Protein AF-K2BEP8-F1 (afdb_monomer_lite)

Radius of gyration: 20.44 Å; chains: 1; bounding box: 46×48×59 Å

Secondary structure (DSSP, 8-state):
--PPPEEE-SHHHHHHHHHHHHHTT-SEEEEE-SSHHHHHHHHHHTGGG-PEEE-TT-HHHHHHHHHHHHTT-S-EEEE-GGGGGS-GGGEEEEEEE-TTSGGGEE-SSSSPEEHHHHHHTTS-EEEE-SS--HHHHHHTT--TT--------EEEEE-GGGHHHHHHH-SSEEEE-SS--HHHHHHHHHH-TTS-EEEE-TTSPP----TT-EEEESTTHHHHS-GGG--EEEE--HHHHHTSS-TTHHHHHHHHHHHHHTT-SEEEEE-S-TT-HHHHHTTSSS-HHHHHHHHHHHHHTT--

pLDDT: mean 88.57, std 9.65, range [30.86, 97.44]

Structure (mmCIF, N/CA/C/O backbone):
data_AF-K2BEP8-F1
#
_entry.id   AF-K2BEP8-F1
#
loop_
_atom_site.group_PDB
_atom_site.id
_atom_site.type_symbol
_atom_site.label_atom_id
_atom_site.label_alt_id
_atom_site.label_comp_id
_atom_site.label_asym_id
_atom_site.label_entity_id
_atom_site.label_seq_id
_atom_site.pdbx_PDB_ins_code
_atom_site.Cartn_x
_atom_site.Cartn_y
_atom_site.Cartn_z
_atom_site.occupancy
_atom_site.B_iso_or_equiv
_atom_site.auth_seq_id
_atom_site.auth_comp_id
_atom_site.auth_asym_id
_atom_site.auth_atom_id
_atom_site.pdbx_PDB_model_num
ATOM 1 N N . MET A 1 1 ? -6.823 12.583 29.240 1.00 30.86 1 MET A N 1
ATOM 2 C CA . MET A 1 1 ? -5.714 12.903 28.318 1.00 30.86 1 MET A CA 1
ATOM 3 C C . MET A 1 1 ? -6.229 12.686 26.908 1.00 30.86 1 MET A C 1
ATOM 5 O O . MET A 1 1 ? -6.412 11.547 26.511 1.00 30.86 1 MET A O 1
ATOM 9 N N . THR A 1 2 ? -6.577 13.757 26.199 1.00 32.12 2 THR A N 1
ATOM 10 C CA . THR A 1 2 ? -6.975 13.708 24.785 1.00 32.12 2 THR A CA 1
ATOM 11 C C . THR A 1 2 ? -5.775 13.240 23.969 1.00 32.12 2 THR A C 1
ATOM 13 O O . THR A 1 2 ? -4.869 14.025 23.699 1.00 32.12 2 THR A O 1
ATOM 16 N N . SER A 1 3 ? -5.710 11.943 23.664 1.00 51.00 3 SER A N 1
ATOM 17 C CA . SER A 1 3 ? -4.685 11.408 22.768 1.00 51.00 3 SER A CA 1
ATOM 18 C C . SER A 1 3 ? -4.848 12.096 21.417 1.00 51.00 3 SER A C 1
ATOM 20 O O . SER A 1 3 ? -5.918 12.023 20.828 1.00 51.00 3 SER A O 1
ATOM 22 N N . ALA A 1 4 ? -3.826 12.792 20.928 1.00 72.50 4 ALA A N 1
ATOM 23 C CA . ALA A 1 4 ? -3.821 13.267 19.548 1.00 72.50 4 ALA A CA 1
ATOM 24 C C . ALA A 1 4 ? -3.868 12.066 18.581 1.00 72.50 4 ALA A C 1
ATOM 26 O O . ALA A 1 4 ? -3.473 10.958 18.965 1.00 72.50 4 ALA A O 1
ATOM 27 N N . THR A 1 5 ? -4.337 12.279 17.346 1.00 78.06 5 THR A N 1
ATOM 28 C CA . THR A 1 5 ? -4.192 11.295 16.263 1.00 78.06 5 THR A CA 1
ATOM 29 C C . THR A 1 5 ? -2.719 10.905 16.134 1.00 78.06 5 THR A C 1
ATOM 31 O O . THR A 1 5 ? -1.860 11.785 16.067 1.00 78.06 5 THR A O 1
ATOM 34 N N . LYS A 1 6 ? -2.417 9.603 16.120 1.00 80.69 6 LYS A N 1
ATOM 35 C CA . LYS A 1 6 ? -1.043 9.085 16.006 1.00 80.69 6 LYS A CA 1
ATOM 36 C C . LYS A 1 6 ? -0.876 8.343 14.698 1.00 80.69 6 LYS A C 1
ATOM 38 O O . LYS A 1 6 ? -1.708 7.506 14.383 1.00 80.69 6 LYS A O 1
ATOM 43 N N . LEU A 1 7 ? 0.211 8.594 13.981 1.00 78.69 7 LEU A N 1
ATOM 44 C CA . LEU A 1 7 ? 0.562 7.858 12.773 1.00 78.69 7 LEU A CA 1
ATOM 45 C C . LEU A 1 7 ? 1.674 6.846 13.073 1.00 78.69 7 LEU A C 1
ATOM 47 O O . LEU A 1 7 ? 2.740 7.213 13.557 1.00 78.69 7 LEU A O 1
ATOM 51 N N . TYR A 1 8 ? 1.419 5.586 12.751 1.00 77.88 8 TYR A N 1
ATOM 52 C CA . TYR A 1 8 ? 2.334 4.458 12.847 1.00 77.88 8 TYR A CA 1
ATOM 53 C C . TYR A 1 8 ? 2.761 4.007 11.460 1.00 77.88 8 TYR A C 1
ATOM 55 O O . TYR A 1 8 ? 1.988 4.102 10.510 1.00 77.88 8 TYR A O 1
ATOM 63 N N . GLN A 1 9 ? 3.968 3.459 11.359 1.00 72.88 9 GLN A N 1
ATOM 64 C CA . GLN A 1 9 ? 4.523 3.010 10.080 1.00 72.88 9 GLN A CA 1
ATOM 65 C C . GLN A 1 9 ? 4.876 1.521 10.067 1.00 72.88 9 GLN A C 1
ATOM 67 O O . GLN A 1 9 ? 4.972 0.917 9.000 1.00 72.88 9 GLN A O 1
ATOM 72 N N . HIS A 1 10 ? 4.970 0.888 11.242 1.00 71.69 10 HIS A N 1
ATOM 73 C CA . HIS A 1 10 ? 5.167 -0.556 11.366 1.00 71.69 10 HIS A CA 1
ATOM 74 C C . HIS A 1 10 ? 3.932 -1.224 11.945 1.00 71.69 10 HIS A C 1
ATOM 76 O O . HIS A 1 10 ? 3.318 -0.736 12.893 1.00 71.69 10 HIS A O 1
ATOM 82 N N . THR A 1 11 ? 3.559 -2.368 11.375 1.00 69.62 11 THR A N 1
ATOM 83 C CA . THR A 1 11 ? 2.341 -3.052 11.804 1.00 69.62 11 THR A CA 1
ATOM 84 C C . THR A 1 11 ? 2.415 -3.465 13.273 1.00 69.62 11 THR A C 1
ATOM 86 O O . THR A 1 11 ? 1.418 -3.399 13.984 1.00 69.62 11 THR A O 1
ATOM 89 N N . ASP A 1 12 ? 3.591 -3.840 13.765 1.00 73.00 12 ASP A N 1
ATOM 90 C CA . ASP A 1 12 ? 3.730 -4.299 15.148 1.00 73.00 12 ASP A CA 1
ATOM 91 C C . ASP A 1 12 ? 3.467 -3.168 16.156 1.00 73.00 12 ASP A C 1
ATOM 93 O O . ASP A 1 12 ? 2.968 -3.422 17.253 1.00 73.00 12 ASP A O 1
ATOM 97 N N . GLN A 1 13 ? 3.658 -1.907 15.745 1.00 75.94 13 GLN A N 1
ATOM 98 C CA . GLN A 1 13 ? 3.313 -0.740 16.559 1.00 75.94 13 GLN A CA 1
ATOM 99 C C . GLN A 1 13 ? 1.803 -0.607 16.792 1.00 75.94 13 GLN A C 1
ATOM 101 O O . GLN A 1 13 ? 1.405 -0.034 17.805 1.00 75.94 13 GLN A O 1
ATOM 106 N N . ILE A 1 14 ? 0.959 -1.142 15.898 1.00 80.38 14 ILE A N 1
ATOM 107 C CA . ILE A 1 14 ? -0.499 -1.079 16.066 1.00 80.38 14 ILE A CA 1
ATOM 108 C C . ILE A 1 14 ? -1.085 -2.298 16.786 1.00 80.38 14 ILE A C 1
ATOM 110 O O . ILE A 1 14 ? -2.169 -2.198 17.358 1.00 80.38 14 ILE A O 1
ATOM 114 N N . ILE A 1 15 ? -0.368 -3.426 16.833 1.00 84.12 15 ILE A N 1
ATOM 115 C CA . ILE A 1 15 ? -0.815 -4.626 17.561 1.00 84.12 15 ILE A CA 1
ATOM 116 C C . ILE A 1 15 ? -0.888 -4.370 19.071 1.00 84.12 15 ILE A C 1
ATOM 118 O O . ILE A 1 15 ? -1.829 -4.828 19.722 1.00 84.12 15 ILE A O 1
ATOM 122 N N . GLY A 1 16 ? 0.061 -3.612 19.628 1.00 84.94 16 GLY A N 1
ATOM 123 C CA . GLY A 1 16 ? 0.070 -3.240 21.047 1.00 84.94 16 GLY A CA 1
ATOM 124 C C . GLY A 1 16 ? -1.216 -2.518 21.482 1.00 84.94 16 GLY A C 1
ATOM 125 O O . GLY A 1 16 ? -1.921 -3.032 22.352 1.00 84.94 16 GLY A O 1
ATOM 126 N N . PRO A 1 17 ? -1.581 -1.385 20.847 1.00 83.94 17 PRO A N 1
ATOM 127 C CA . PRO A 1 17 ? -2.842 -0.687 21.103 1.00 83.94 17 PRO A CA 1
ATOM 128 C C . PRO A 1 17 ? -4.092 -1.566 20.956 1.00 83.94 17 PRO A C 1
ATOM 130 O O . PRO A 1 17 ? -4.983 -1.495 21.801 1.00 83.94 17 PRO A O 1
ATOM 133 N N . ILE A 1 18 ? -4.150 -2.428 19.929 1.00 85.75 18 ILE A N 1
ATOM 134 C CA . ILE A 1 18 ? -5.261 -3.381 19.741 1.00 85.75 18 ILE A CA 1
ATOM 135 C C . ILE A 1 18 ? -5.357 -4.332 20.941 1.00 85.75 18 ILE A C 1
ATOM 137 O O . ILE A 1 18 ? -6.427 -4.509 21.521 1.00 85.75 18 ILE A O 1
ATOM 141 N N . THR A 1 19 ? -4.231 -4.931 21.330 1.00 85.31 19 THR A N 1
ATOM 142 C CA . THR A 1 19 ? -4.173 -5.921 22.416 1.00 85.31 19 THR A CA 1
ATOM 143 C C . THR A 1 19 ? -4.533 -5.302 23.763 1.00 85.31 19 THR A C 1
ATOM 145 O O . THR A 1 19 ? -5.252 -5.926 24.547 1.00 85.31 19 THR A O 1
ATOM 148 N N . GLN A 1 20 ? -4.081 -4.072 24.020 1.00 84.12 20 GLN A N 1
ATOM 149 C CA . GLN A 1 20 ? -4.398 -3.341 25.246 1.00 84.12 20 GLN A CA 1
ATOM 150 C C . GLN A 1 20 ? -5.905 -3.085 25.357 1.00 84.12 20 GLN A C 1
ATOM 152 O O . GLN A 1 20 ? -6.518 -3.422 26.368 1.00 84.12 20 GLN A O 1
ATOM 157 N N . ALA A 1 21 ? -6.521 -2.574 24.287 1.00 82.38 21 ALA A N 1
ATOM 158 C CA . ALA A 1 21 ? -7.950 -2.265 24.262 1.00 82.38 21 ALA A CA 1
ATOM 159 C C . ALA A 1 21 ? -8.834 -3.503 24.498 1.00 82.38 21 ALA A C 1
ATOM 161 O O . ALA A 1 21 ? -9.849 -3.428 25.196 1.00 82.38 21 ALA A O 1
ATOM 162 N N . LEU A 1 22 ? -8.434 -4.655 23.948 1.00 82.12 22 LEU A N 1
ATOM 163 C CA . LEU A 1 22 ? -9.137 -5.923 24.156 1.00 82.12 22 LEU A CA 1
ATOM 164 C C . LEU A 1 22 ? -8.944 -6.474 25.574 1.00 82.12 22 LEU A C 1
ATOM 166 O O . LEU A 1 22 ? -9.911 -6.923 26.189 1.00 82.12 22 LEU A O 1
ATOM 170 N N . SER A 1 23 ? -7.720 -6.422 26.109 1.00 80.31 23 SER A N 1
ATOM 171 C CA . SER A 1 23 ? -7.401 -6.944 27.448 1.00 80.31 23 SER A CA 1
ATOM 172 C C . SER A 1 23 ? -8.143 -6.186 28.547 1.00 80.31 23 SER A C 1
ATOM 174 O O . SER A 1 23 ? -8.680 -6.801 29.469 1.00 80.31 23 SER A O 1
ATOM 176 N N . ASP A 1 24 ? -8.265 -4.867 28.400 1.00 77.31 24 ASP A N 1
ATOM 177 C CA . ASP A 1 24 ? -8.945 -4.018 29.377 1.00 77.31 24 ASP A CA 1
ATOM 178 C C . ASP A 1 24 ? -10.484 -4.102 29.285 1.00 77.31 24 ASP A C 1
ATOM 180 O O . ASP A 1 24 ? -11.186 -3.445 30.054 1.00 77.31 24 ASP A O 1
ATOM 184 N N . ARG A 1 25 ? -11.029 -4.895 28.343 1.00 66.62 25 ARG A N 1
ATOM 185 C CA . ARG A 1 25 ? -12.464 -4.969 27.999 1.00 66.62 25 ARG A CA 1
ATOM 186 C C . ARG A 1 25 ? -13.102 -3.589 27.775 1.00 66.62 25 ARG A C 1
ATOM 188 O O . ARG A 1 25 ? -14.275 -3.392 28.081 1.00 66.62 25 ARG A O 1
ATOM 195 N N . GLN A 1 26 ? -12.350 -2.644 27.212 1.00 69.94 26 GLN A N 1
ATOM 196 C CA . GLN A 1 26 ? -12.753 -1.235 27.088 1.00 69.94 26 GLN A CA 1
ATOM 197 C C . GLN A 1 26 ? -13.712 -0.939 25.920 1.00 69.94 26 GLN A C 1
ATOM 199 O O . GLN A 1 26 ? -13.977 0.222 25.625 1.00 69.94 26 GLN A O 1
ATOM 204 N N . GLY A 1 27 ? -14.259 -1.967 25.267 1.00 83.25 27 GLY A N 1
ATOM 205 C CA . GLY A 1 27 ? -15.193 -1.829 24.149 1.00 83.25 27 GLY A CA 1
ATOM 206 C C . GLY A 1 27 ? -14.634 -2.343 22.825 1.00 83.25 27 GLY A C 1
ATOM 207 O O . GLY A 1 27 ? -13.698 -3.146 22.792 1.00 83.25 27 GLY A O 1
ATOM 208 N N . CYS A 1 28 ? -15.247 -1.912 21.723 1.00 91.12 28 CYS A N 1
ATOM 209 C CA . CYS A 1 28 ? -14.873 -2.358 20.383 1.00 91.12 28 CYS A CA 1
ATOM 210 C C . CYS A 1 28 ? -13.572 -1.701 19.909 1.00 91.12 28 CYS A C 1
ATOM 212 O O . CYS A 1 28 ? -13.383 -0.496 20.070 1.00 91.12 28 CYS A O 1
ATOM 214 N N . VAL A 1 29 ? -12.736 -2.466 19.213 1.00 94.69 29 VAL A N 1
ATOM 215 C CA . VAL A 1 29 ? -11.668 -1.931 18.358 1.00 94.69 29 VAL A CA 1
ATOM 216 C C . VAL A 1 29 ? -12.205 -1.835 16.935 1.00 94.69 29 VAL A C 1
ATOM 218 O O . VAL A 1 29 ? -12.710 -2.822 16.403 1.00 94.69 29 VAL A O 1
ATOM 221 N N . VAL A 1 30 ? -12.102 -0.670 16.300 1.00 96.50 30 VAL A N 1
ATOM 222 C CA . VAL A 1 30 ? -12.575 -0.450 14.926 1.00 96.50 30 VAL A CA 1
ATOM 223 C C . VAL A 1 30 ? -11.385 -0.286 13.991 1.00 96.50 30 VAL A C 1
ATOM 225 O O . VAL A 1 30 ? -10.583 0.622 14.173 1.00 96.50 30 VAL A O 1
ATOM 228 N N . LEU A 1 31 ? -11.289 -1.135 12.969 1.00 96.50 31 LEU A N 1
ATOM 229 C CA . LEU A 1 31 ? -10.225 -1.132 11.966 1.00 96.50 31 LEU A CA 1
ATOM 230 C C . LEU A 1 31 ? -10.806 -0.840 10.574 1.00 96.50 31 LEU A C 1
ATOM 232 O O . LEU A 1 31 ? -11.573 -1.636 10.023 1.00 96.50 31 LEU A O 1
ATOM 236 N N . ILE A 1 32 ? -10.442 0.306 10.000 1.00 97.12 32 ILE A N 1
ATOM 237 C CA . ILE A 1 32 ? -10.953 0.791 8.714 1.00 97.12 32 ILE A CA 1
ATOM 238 C C . ILE A 1 32 ? -9.863 0.649 7.652 1.00 97.12 32 ILE A C 1
ATOM 240 O O . ILE A 1 32 ? -8.851 1.344 7.693 1.00 97.12 32 ILE A O 1
ATOM 244 N N . CYS A 1 33 ? -10.075 -0.243 6.688 1.00 95.19 33 CYS A N 1
ATOM 245 C CA . CYS A 1 33 ? -9.130 -0.537 5.615 1.00 95.19 33 CYS A CA 1
ATOM 246 C C . CYS A 1 33 ? -9.551 0.083 4.268 1.00 95.19 33 CYS A C 1
ATOM 248 O O . CYS A 1 33 ? -10.752 0.254 4.032 1.00 95.19 33 CYS A O 1
ATOM 250 N N . PRO A 1 34 ? -8.609 0.323 3.333 1.00 91.44 34 PRO A N 1
ATOM 251 C CA . PRO A 1 34 ? -8.943 0.913 2.034 1.00 91.44 34 PRO A CA 1
ATOM 252 C C . PRO A 1 34 ? -9.867 0.018 1.196 1.00 91.44 34 PRO A C 1
ATOM 254 O O . PRO A 1 34 ? -10.867 0.464 0.633 1.00 91.44 34 PRO A O 1
ATOM 257 N N . GLU A 1 35 ? -9.582 -1.290 1.170 1.00 88.38 35 GLU A N 1
ATOM 258 C CA . GLU A 1 35 ? -10.281 -2.260 0.323 1.00 88.38 35 GLU A CA 1
ATOM 259 C C . GLU A 1 35 ? -10.523 -3.605 1.023 1.00 88.38 35 GLU A C 1
ATOM 261 O O . GLU A 1 35 ? -9.914 -3.930 2.042 1.00 88.38 35 GLU A O 1
ATOM 266 N N . LEU A 1 36 ? -11.385 -4.444 0.432 1.00 87.50 36 LEU A N 1
ATOM 267 C CA . LEU A 1 36 ? -11.682 -5.790 0.943 1.00 87.50 36 LEU A CA 1
ATOM 268 C C . LEU A 1 36 ? -10.455 -6.716 0.978 1.00 87.50 36 LEU A C 1
ATOM 270 O O . LEU A 1 36 ? -10.421 -7.633 1.796 1.00 87.50 36 LEU A O 1
ATOM 274 N N . ALA A 1 37 ? -9.467 -6.505 0.103 1.00 84.38 37 ALA A N 1
ATOM 275 C CA . ALA A 1 37 ? -8.213 -7.257 0.139 1.00 84.38 37 ALA A CA 1
ATOM 276 C C . ALA A 1 37 ? -7.459 -7.003 1.457 1.00 84.38 37 ALA A C 1
ATOM 278 O O . ALA A 1 37 ? -7.114 -7.955 2.157 1.00 84.38 37 ALA A O 1
ATOM 279 N N . HIS A 1 38 ? -7.328 -5.733 1.849 1.00 88.50 38 HIS A N 1
ATOM 280 C CA . HIS A 1 38 ? -6.737 -5.328 3.124 1.00 88.50 38 HIS A CA 1
ATOM 281 C C . HIS A 1 38 ? -7.537 -5.867 4.318 1.00 88.50 38 HIS A C 1
ATOM 283 O O . HIS A 1 38 ? -6.948 -6.414 5.246 1.00 88.50 38 HIS A O 1
ATOM 289 N N . VAL A 1 39 ? -8.877 -5.815 4.269 1.00 92.69 39 VAL A N 1
ATOM 290 C CA . VAL A 1 39 ? -9.735 -6.408 5.317 1.00 92.69 39 VAL A CA 1
ATOM 291 C C . VAL A 1 39 ? -9.383 -7.880 5.550 1.00 92.69 39 VAL A C 1
ATOM 293 O O . VAL A 1 39 ? -9.212 -8.293 6.695 1.00 92.69 39 VAL A O 1
ATOM 296 N N . LYS A 1 40 ? -9.229 -8.674 4.481 1.00 89.88 40 LYS A N 1
ATOM 297 C CA . LYS A 1 40 ? -8.861 -10.095 4.591 1.00 89.88 40 LYS A CA 1
ATOM 298 C C . LYS A 1 40 ? -7.475 -10.291 5.206 1.00 89.88 40 LYS A C 1
ATOM 300 O O . LYS A 1 40 ? -7.340 -11.123 6.098 1.00 89.88 40 LYS A O 1
ATOM 305 N N . GLN A 1 41 ? -6.481 -9.519 4.764 1.00 87.44 41 GLN A N 1
ATOM 306 C CA . GLN A 1 41 ? -5.113 -9.584 5.292 1.00 87.44 41 GLN A CA 1
ATOM 307 C C . GLN A 1 41 ? -5.076 -9.277 6.794 1.00 87.44 41 GLN A C 1
ATOM 309 O O . GLN A 1 41 ? -4.500 -10.035 7.573 1.00 87.44 41 GLN A O 1
ATOM 314 N N . TRP A 1 42 ? -5.758 -8.213 7.222 1.00 90.88 42 TRP A N 1
ATOM 315 C CA . TRP A 1 42 ? -5.847 -7.851 8.634 1.00 90.88 42 TRP A CA 1
ATOM 316 C C . TRP A 1 42 ? -6.621 -8.873 9.459 1.00 90.88 42 TRP A C 1
ATOM 318 O O . TRP A 1 42 ? -6.204 -9.194 10.569 1.00 90.88 42 TRP A O 1
ATOM 328 N N . CYS A 1 43 ? -7.697 -9.447 8.917 1.00 93.12 43 CYS A N 1
ATOM 329 C CA . CYS A 1 43 ? -8.425 -10.513 9.601 1.00 93.12 43 CYS A CA 1
ATOM 330 C C . CYS A 1 43 ? -7.568 -11.766 9.795 1.00 93.12 43 CYS A C 1
ATOM 332 O O . CYS A 1 43 ? -7.622 -12.377 10.858 1.00 93.12 43 CYS A O 1
ATOM 334 N N . GLN A 1 44 ? -6.754 -12.129 8.801 1.00 91.06 44 GLN A N 1
ATOM 335 C CA . GLN A 1 44 ? -5.807 -13.235 8.917 1.00 91.06 44 GLN A CA 1
ATOM 336 C C . GLN A 1 44 ? -4.732 -12.939 9.969 1.00 91.06 44 GLN A C 1
ATOM 338 O O . GLN A 1 44 ? -4.447 -13.790 10.809 1.00 91.06 44 GLN A O 1
ATOM 343 N N . ARG A 1 45 ? -4.174 -11.721 9.975 1.00 89.25 45 ARG A N 1
ATOM 344 C CA . ARG A 1 45 ? -3.157 -11.307 10.955 1.00 89.25 45 ARG A CA 1
ATOM 345 C C . ARG A 1 45 ? -3.698 -11.266 12.386 1.00 89.25 45 ARG A C 1
ATOM 347 O O . ARG A 1 45 ? -2.975 -11.570 13.327 1.00 89.25 45 ARG A O 1
ATOM 354 N N . LEU A 1 46 ? -4.971 -10.919 12.545 1.00 91.62 46 LEU A N 1
ATOM 355 C CA . LEU A 1 46 ? -5.659 -10.824 13.832 1.00 91.62 46 LEU A CA 1
ATOM 356 C C . LEU A 1 46 ? -6.508 -12.066 14.145 1.00 91.62 46 LEU A C 1
ATOM 358 O O . LEU A 1 46 ? -7.340 -12.007 15.046 1.00 91.62 46 LEU A O 1
ATOM 362 N N . ALA A 1 47 ? -6.309 -13.190 13.446 1.00 92.12 47 ALA A N 1
ATOM 363 C CA . ALA A 1 47 ? -7.186 -14.362 13.531 1.00 92.12 47 ALA A CA 1
ATOM 364 C C . ALA A 1 47 ? -7.375 -14.890 14.965 1.00 92.12 47 ALA A C 1
ATOM 366 O O . ALA A 1 47 ? -8.470 -15.324 15.320 1.00 92.12 47 ALA A O 1
ATOM 367 N N . GLN A 1 48 ? -6.342 -14.782 15.809 1.00 90.62 48 GLN A N 1
ATOM 368 C CA . GLN A 1 48 ? -6.394 -15.167 17.226 1.00 90.62 48 GLN A CA 1
ATOM 369 C C . GLN A 1 48 ? -7.444 -14.394 18.045 1.00 90.62 48 GLN A C 1
ATOM 371 O O . GLN A 1 48 ? -7.932 -14.905 19.047 1.00 90.62 48 GLN A O 1
ATOM 376 N N . TYR A 1 49 ? -7.822 -13.190 17.605 1.00 90.19 49 TYR A N 1
ATOM 377 C CA . TYR A 1 49 ? -8.819 -12.333 18.253 1.00 90.19 49 TYR A CA 1
ATOM 378 C C . TYR A 1 49 ? -10.207 -12.423 17.606 1.00 90.19 49 TYR A C 1
ATOM 380 O O . TYR A 1 49 ? -11.103 -11.678 17.992 1.00 90.19 49 TYR A O 1
ATOM 388 N N . GLN A 1 50 ? -10.383 -13.306 16.615 1.00 92.00 50 GLN A N 1
ATOM 389 C CA . GLN A 1 50 ? -11.657 -13.550 15.929 1.00 92.00 50 GLN A CA 1
ATOM 390 C C . GLN A 1 50 ? -12.359 -12.257 15.449 1.00 92.00 50 GLN A C 1
ATOM 392 O O . GLN A 1 50 ? -13.489 -11.975 15.856 1.00 92.00 50 GLN A O 1
ATOM 397 N N . PRO A 1 51 ? -11.708 -11.447 14.590 1.00 93.81 51 PRO A N 1
ATOM 398 C CA . PRO A 1 51 ? -12.269 -10.187 14.118 1.00 93.81 51 PRO A CA 1
ATOM 399 C C . PRO A 1 51 ? -13.568 -10.399 13.334 1.00 93.81 51 PRO A C 1
ATOM 401 O O . PRO A 1 51 ? -13.692 -11.309 12.512 1.00 93.81 51 PRO A O 1
ATOM 404 N N . VAL A 1 52 ? -14.528 -9.505 13.549 1.00 94.25 52 VAL A N 1
ATOM 405 C CA . VAL A 1 52 ? -15.814 -9.478 12.857 1.00 94.25 52 VAL A CA 1
ATOM 406 C C . VAL A 1 52 ? -15.700 -8.593 11.621 1.00 94.25 52 VAL A C 1
ATOM 408 O O . VAL A 1 52 ? -15.494 -7.381 11.708 1.00 94.25 52 VAL A O 1
ATOM 411 N N . VAL A 1 53 ? -15.880 -9.199 10.448 1.00 95.44 53 VAL A N 1
ATOM 412 C CA . VAL A 1 53 ? -15.891 -8.470 9.176 1.00 95.44 53 VAL A CA 1
ATOM 413 C C . VAL A 1 53 ? -17.219 -7.738 8.996 1.00 95.44 53 VAL A C 1
ATOM 415 O O . VAL A 1 53 ? -18.292 -8.347 8.978 1.00 95.44 53 VAL A O 1
ATOM 418 N N . VAL A 1 54 ? -17.143 -6.423 8.797 1.00 93.44 54 VAL A N 1
ATOM 419 C CA . VAL A 1 54 ? -18.294 -5.561 8.532 1.00 93.44 54 VAL A CA 1
ATOM 420 C C . VAL A 1 54 ? -18.450 -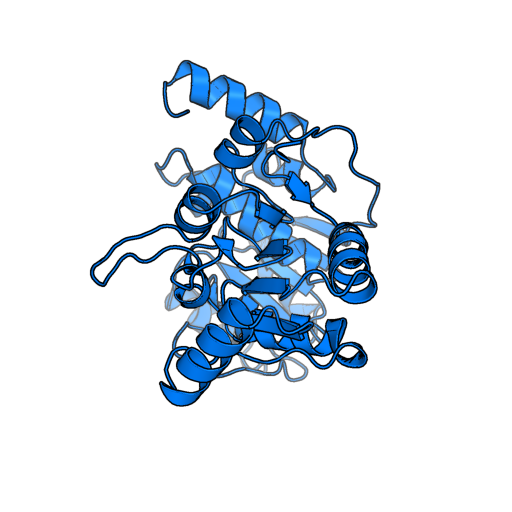5.353 7.029 1.00 93.44 54 VAL A C 1
ATOM 422 O O . VAL A 1 54 ? -17.809 -4.506 6.399 1.00 93.44 54 VAL A O 1
ATOM 425 N N . GLU A 1 55 ? -19.350 -6.126 6.430 1.00 89.12 55 GLU A N 1
ATOM 426 C CA . GLU A 1 55 ? -19.705 -5.995 5.023 1.00 89.12 55 GLU A CA 1
ATOM 427 C C . GLU A 1 55 ? -20.743 -4.889 4.836 1.00 89.12 55 GLU A C 1
ATOM 429 O O . GLU A 1 55 ? -21.948 -5.103 4.968 1.00 89.12 55 GLU A O 1
ATOM 434 N N . ALA A 1 56 ? -20.296 -3.702 4.430 1.00 78.94 56 ALA A N 1
ATOM 435 C CA . ALA A 1 56 ? -21.175 -2.539 4.323 1.00 78.94 56 ALA A CA 1
ATOM 436 C C . ALA A 1 56 ? -22.343 -2.683 3.319 1.00 78.94 56 ALA A C 1
ATOM 438 O O . ALA A 1 56 ? -23.293 -1.903 3.358 1.00 78.94 56 ALA A O 1
ATOM 439 N N . ARG A 1 57 ? -22.292 -3.659 2.399 1.00 81.56 57 ARG A N 1
ATOM 440 C CA . ARG A 1 57 ? -23.400 -3.970 1.473 1.00 81.56 57 ARG A CA 1
ATOM 441 C C . ARG A 1 57 ? -24.482 -4.855 2.102 1.00 81.56 57 ARG A C 1
ATOM 443 O O . ARG A 1 57 ? -25.572 -4.943 1.548 1.00 81.56 57 ARG A O 1
ATOM 450 N N . ARG A 1 58 ? -24.213 -5.490 3.246 1.00 87.12 58 ARG A N 1
ATOM 451 C CA . ARG A 1 58 ? -25.171 -6.327 3.975 1.00 87.12 58 ARG A CA 1
ATOM 452 C C . ARG A 1 58 ? -25.695 -5.564 5.185 1.00 87.12 58 ARG A C 1
ATOM 454 O O . ARG A 1 58 ? -24.997 -5.421 6.183 1.00 87.12 58 ARG A O 1
ATOM 461 N N . ALA A 1 59 ? -26.952 -5.124 5.120 1.00 85.69 59 ALA A N 1
ATOM 462 C CA . ALA A 1 59 ? -27.584 -4.343 6.189 1.00 85.69 59 ALA A CA 1
ATOM 463 C C . ALA A 1 59 ? -27.492 -5.018 7.571 1.00 85.69 59 ALA A C 1
ATOM 465 O O . ALA A 1 59 ? -27.255 -4.344 8.569 1.00 85.69 59 ALA A O 1
ATOM 466 N N . VAL A 1 60 ? -27.616 -6.350 7.621 1.00 89.12 60 VAL A N 1
ATOM 467 C CA . VAL A 1 60 ? -27.487 -7.128 8.863 1.00 89.12 60 VAL A CA 1
ATOM 468 C C . VAL A 1 60 ? -26.097 -6.969 9.480 1.00 89.12 60 VAL A C 1
ATOM 470 O O . VAL A 1 60 ? -26.002 -6.670 10.661 1.00 89.12 60 VAL A O 1
ATOM 473 N N . SER A 1 61 ? -25.029 -7.082 8.683 1.00 91.75 61 SER A N 1
ATOM 474 C CA . SER A 1 61 ? -23.643 -6.956 9.162 1.00 91.75 61 SER A CA 1
ATOM 475 C C . SER A 1 61 ? -23.372 -5.571 9.758 1.00 91.75 61 SER A C 1
ATOM 477 O O . SER A 1 61 ? -22.815 -5.460 10.847 1.00 91.75 61 SER A O 1
ATOM 479 N N . VAL A 1 62 ? -23.855 -4.517 9.094 1.00 90.56 62 VAL A N 1
ATOM 480 C CA . VAL A 1 62 ? -23.751 -3.136 9.592 1.00 90.56 62 VAL A CA 1
ATOM 481 C C . VAL A 1 62 ? -24.526 -2.958 10.896 1.00 90.56 62 VAL A C 1
ATOM 483 O O . VAL A 1 62 ? -24.015 -2.359 11.836 1.00 90.56 62 VAL A O 1
ATOM 486 N N . ARG A 1 63 ? -25.746 -3.501 10.980 1.00 91.06 63 ARG A N 1
ATOM 487 C CA . ARG A 1 63 ? -26.571 -3.421 12.190 1.00 91.06 63 ARG A CA 1
ATOM 488 C C . ARG A 1 63 ? -25.921 -4.143 13.369 1.00 91.06 63 ARG A C 1
ATOM 490 O O . ARG A 1 63 ? -25.933 -3.605 14.469 1.00 91.06 63 ARG A O 1
ATOM 497 N N . THR A 1 64 ? -25.348 -5.323 13.145 1.00 91.31 64 THR A N 1
ATOM 498 C CA . THR A 1 64 ? -24.624 -6.073 14.178 1.00 91.31 64 THR A CA 1
ATOM 499 C C . THR A 1 64 ? -23.411 -5.291 14.675 1.00 91.31 64 THR A C 1
ATOM 501 O O . THR A 1 64 ? -23.240 -5.157 15.881 1.00 91.31 64 THR A O 1
ATOM 504 N N . ALA A 1 65 ? -22.620 -4.707 13.770 1.00 92.50 65 ALA A N 1
ATOM 505 C CA . ALA A 1 65 ? -21.477 -3.867 14.134 1.00 92.50 65 ALA A CA 1
ATOM 506 C C . ALA A 1 65 ? -21.898 -2.625 14.939 1.00 92.50 65 ALA A C 1
ATOM 508 O O . ALA A 1 65 ? -21.298 -2.305 15.960 1.00 92.50 65 ALA A O 1
ATOM 509 N N . PHE A 1 66 ? -22.974 -1.960 14.515 1.00 94.31 66 PHE A N 1
ATOM 510 C CA . PHE A 1 66 ? -23.543 -0.814 15.221 1.00 94.31 66 PHE A CA 1
ATOM 511 C C . PHE A 1 66 ? -24.008 -1.189 16.637 1.00 94.31 66 PHE A C 1
ATOM 513 O O . PHE A 1 66 ? -23.720 -0.478 17.593 1.00 94.31 66 PHE A O 1
ATOM 520 N N . GLN A 1 67 ? -24.691 -2.327 16.791 1.00 92.75 67 GLN A N 1
ATOM 521 C CA . GLN A 1 67 ? -25.113 -2.823 18.104 1.00 92.75 67 GLN A CA 1
ATOM 522 C C . GLN A 1 67 ? -23.924 -3.202 18.990 1.00 92.75 67 GLN A C 1
ATOM 524 O O . GLN A 1 67 ? -23.949 -2.888 20.175 1.00 92.75 67 GLN A O 1
ATOM 529 N N . ALA A 1 68 ? -22.891 -3.834 18.427 1.00 92.56 68 ALA A N 1
ATOM 530 C CA . ALA A 1 68 ? -21.679 -4.186 19.161 1.00 92.56 68 ALA A CA 1
ATOM 531 C C . ALA A 1 68 ? -20.986 -2.943 19.742 1.00 92.56 68 ALA A C 1
ATOM 533 O O . ALA A 1 68 ? -20.608 -2.963 20.913 1.00 92.56 68 ALA A O 1
ATOM 534 N N . LEU A 1 69 ? -20.908 -1.855 18.960 1.00 93.44 69 LEU A N 1
ATOM 535 C CA . LEU A 1 69 ? -20.375 -0.562 19.403 1.00 93.44 69 LEU A CA 1
ATOM 536 C C . LEU A 1 69 ? -21.181 0.024 20.562 1.00 93.44 69 LEU A C 1
ATOM 538 O O . LEU A 1 69 ? -20.617 0.274 21.620 1.00 93.44 69 LEU A O 1
ATOM 542 N N . LEU A 1 70 ? -22.502 0.168 20.398 1.00 93.00 70 LEU A N 1
ATOM 543 C CA . LEU A 1 70 ? -23.367 0.742 21.439 1.00 93.00 70 LEU A CA 1
ATOM 544 C C . LEU A 1 70 ? -23.402 -0.084 22.735 1.00 93.00 70 LEU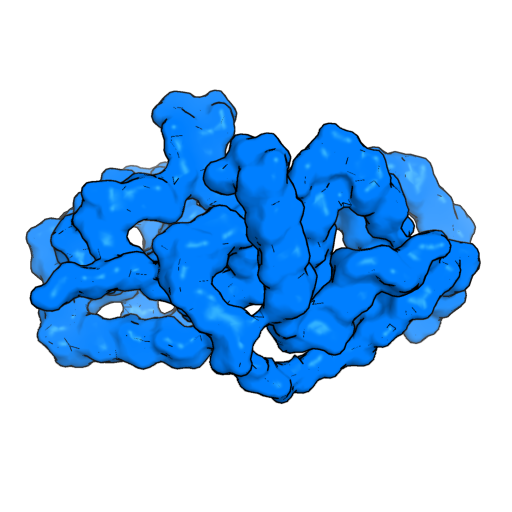 A C 1
ATOM 546 O O . LEU A 1 70 ? -23.735 0.433 23.794 1.00 93.00 70 LEU A O 1
ATOM 550 N N . GLN A 1 71 ? -23.131 -1.385 22.646 1.00 91.62 71 GLN A N 1
ATOM 551 C CA . GLN A 1 71 ? -23.089 -2.289 23.796 1.00 91.62 71 GLN A CA 1
ATOM 552 C C . GLN A 1 71 ? -21.675 -2.454 24.367 1.00 91.62 71 GLN A C 1
ATOM 554 O O . GLN A 1 71 ? -21.492 -3.261 25.277 1.00 91.62 71 GLN A O 1
ATOM 559 N N . HIS A 1 72 ? -20.684 -1.740 23.821 1.00 86.75 72 HIS A N 1
ATOM 560 C CA . HIS A 1 72 ? -19.268 -1.845 24.171 1.00 86.75 72 HIS A CA 1
ATOM 561 C C . HIS A 1 72 ? -18.774 -3.298 24.228 1.00 86.75 72 HIS A C 1
ATOM 563 O O . HIS A 1 72 ? -18.047 -3.704 25.136 1.00 86.75 72 HIS A O 1
ATOM 569 N N . GLN A 1 73 ? -19.180 -4.112 23.251 1.00 86.56 73 GLN A N 1
ATOM 570 C CA . GLN A 1 73 ? -18.707 -5.489 23.163 1.00 86.56 73 GLN A CA 1
ATOM 571 C C . GLN A 1 73 ? -17.195 -5.487 22.914 1.00 86.56 73 GLN A C 1
ATOM 573 O O . GLN A 1 73 ? -16.703 -4.769 22.045 1.00 86.56 73 GLN A O 1
ATOM 578 N N . SER A 1 74 ? -16.445 -6.302 23.654 1.00 85.88 74 SER A N 1
ATOM 579 C CA . SER A 1 74 ? -15.006 -6.448 23.426 1.00 85.88 74 SER A CA 1
ATOM 580 C C . SER A 1 74 ? -14.775 -7.321 22.191 1.00 85.88 74 SER A C 1
ATOM 582 O O . SER A 1 74 ? -14.737 -8.547 22.265 1.00 85.88 74 SER A O 1
ATOM 584 N N . THR A 1 75 ? -14.726 -6.678 21.027 1.00 91.44 75 THR A N 1
ATOM 585 C CA . THR A 1 75 ? -14.540 -7.316 19.720 1.00 91.44 75 THR A CA 1
ATOM 586 C C . THR A 1 75 ? -13.762 -6.396 18.783 1.00 91.44 75 THR A C 1
ATOM 588 O O . THR A 1 75 ? -13.683 -5.187 19.009 1.00 91.44 75 THR A O 1
ATOM 591 N N . ILE A 1 76 ? -13.192 -6.962 17.720 1.00 94.75 76 ILE A N 1
ATOM 592 C CA . ILE A 1 76 ? -12.556 -6.196 16.648 1.00 94.75 76 ILE A CA 1
ATOM 593 C C . ILE A 1 76 ? -13.518 -6.142 15.463 1.00 94.75 76 ILE A C 1
ATOM 595 O O . ILE A 1 76 ? -13.837 -7.173 14.877 1.00 94.75 76 ILE A O 1
ATOM 599 N N . LEU A 1 77 ? -13.945 -4.945 15.076 1.00 96.06 77 LEU A N 1
ATOM 600 C CA . LEU A 1 77 ? -14.734 -4.697 13.874 1.00 96.06 77 LEU A CA 1
ATOM 601 C C . LEU A 1 77 ? -13.796 -4.276 12.744 1.00 96.06 77 LEU A C 1
ATOM 603 O O . LEU A 1 77 ? -13.151 -3.236 12.839 1.00 96.06 77 LEU A O 1
ATOM 607 N N . VAL A 1 78 ? -13.731 -5.054 11.664 1.00 97.00 78 VAL A N 1
ATOM 608 C CA . VAL A 1 78 ? -12.867 -4.759 10.509 1.00 97.00 78 VAL A CA 1
ATOM 609 C C . VAL A 1 78 ? -13.719 -4.516 9.275 1.00 97.00 78 VAL A C 1
ATOM 611 O O . VAL A 1 78 ? -14.568 -5.332 8.921 1.00 97.00 78 VAL A O 1
ATOM 614 N N . GLY A 1 79 ? -13.500 -3.406 8.580 1.00 96.25 79 GLY A N 1
ATOM 615 C CA . GLY A 1 79 ? -14.307 -3.048 7.418 1.00 96.25 79 GLY A CA 1
ATOM 616 C C . GLY A 1 79 ? -13.617 -2.063 6.492 1.00 96.25 79 GLY A C 1
ATOM 617 O O . GLY A 1 79 ? -12.429 -1.793 6.611 1.00 96.25 79 GLY A O 1
ATOM 618 N N . THR A 1 80 ? -14.381 -1.543 5.536 1.00 94.75 80 THR A N 1
ATOM 619 C CA . THR A 1 80 ? -13.915 -0.514 4.591 1.00 94.75 80 THR A CA 1
ATOM 620 C C . THR A 1 80 ? -14.471 0.859 4.965 1.00 94.75 80 THR A C 1
ATOM 622 O O . THR A 1 80 ? -15.132 1.000 5.993 1.00 94.75 80 THR A O 1
ATOM 625 N N . LYS A 1 81 ? -14.281 1.874 4.115 1.00 93.25 81 LYS A N 1
ATOM 626 C CA . LYS A 1 81 ? -14.653 3.280 4.360 1.00 93.25 81 LYS A CA 1
ATOM 627 C C . LYS A 1 81 ? -16.035 3.583 4.950 1.00 93.25 81 LYS A C 1
ATOM 629 O O . LYS A 1 81 ? -16.218 4.632 5.558 1.00 93.25 81 LYS A O 1
ATOM 634 N N . ARG A 1 82 ? -17.048 2.726 4.765 1.00 91.00 82 ARG A N 1
ATOM 635 C CA . ARG A 1 82 ? -18.389 2.950 5.353 1.00 91.00 82 ARG A CA 1
ATOM 636 C C . ARG A 1 82 ? -18.420 2.712 6.862 1.00 91.00 82 ARG A C 1
ATOM 638 O O . ARG A 1 82 ? -19.348 3.176 7.513 1.00 91.00 82 ARG A O 1
ATOM 645 N N . LEU A 1 83 ? -17.417 2.026 7.407 1.00 94.00 83 LEU A N 1
ATOM 646 C CA . LEU A 1 83 ? -17.265 1.818 8.842 1.00 94.00 83 LEU A CA 1
ATOM 647 C C . LEU A 1 83 ? -16.994 3.136 9.585 1.00 94.00 83 LEU A C 1
ATOM 649 O O . LEU A 1 83 ? -17.421 3.276 10.723 1.00 94.00 83 LEU A O 1
ATOM 653 N N . ALA A 1 84 ? -16.405 4.129 8.907 1.00 93.94 84 ALA A N 1
ATOM 654 C CA . ALA A 1 84 ? -16.193 5.477 9.441 1.00 93.94 84 ALA A CA 1
ATOM 655 C C . ALA A 1 84 ? -17.497 6.211 9.812 1.00 93.94 84 ALA A C 1
ATOM 657 O O . ALA A 1 84 ? -17.472 7.187 10.553 1.00 93.94 84 ALA A O 1
ATOM 658 N N . LEU A 1 85 ? -18.638 5.750 9.284 1.00 92.62 85 LEU A N 1
ATOM 659 C CA . LEU A 1 85 ? -19.959 6.341 9.511 1.00 92.62 85 LEU A CA 1
ATOM 660 C C . LEU A 1 85 ? -20.706 5.716 10.704 1.00 92.62 85 LEU A C 1
ATOM 662 O O . LEU A 1 85 ? -21.844 6.097 10.974 1.00 92.62 85 LEU A O 1
ATOM 666 N N . LEU A 1 86 ? -20.119 4.716 11.368 1.00 94.12 86 LEU A N 1
ATOM 667 C CA . LEU A 1 86 ? -20.635 4.190 12.634 1.00 94.12 86 LEU A CA 1
ATOM 668 C C . LEU A 1 86 ? -20.305 5.160 13.784 1.00 94.12 86 LEU A C 1
ATOM 670 O O . LEU A 1 86 ? -19.434 6.003 13.599 1.00 94.12 86 LEU A O 1
ATOM 674 N N . PRO A 1 87 ? -20.971 5.065 14.952 1.00 94.69 87 PRO A N 1
ATOM 675 C CA . PRO A 1 87 ? -20.684 5.922 16.102 1.00 94.69 87 PRO A CA 1
ATOM 676 C C . PRO A 1 87 ? -19.335 5.534 16.717 1.00 94.69 87 PRO A C 1
ATOM 678 O O . PRO A 1 87 ? -19.254 4.727 17.642 1.00 94.69 87 PRO A O 1
ATOM 681 N N . LEU A 1 88 ? -18.258 6.083 16.159 1.00 94.69 88 LEU A N 1
ATOM 682 C CA . LEU A 1 88 ? -16.888 5.770 16.560 1.00 94.69 88 LEU A CA 1
ATOM 683 C C . LEU A 1 88 ? -16.552 6.305 17.956 1.00 94.69 88 LEU A C 1
ATOM 685 O O . LEU A 1 88 ? -15.596 5.835 18.562 1.00 94.69 88 LEU A O 1
ATOM 689 N N . THR A 1 89 ? -17.361 7.226 18.485 1.00 93.12 89 THR A N 1
ATOM 690 C CA . THR A 1 89 ? -17.292 7.707 19.874 1.00 93.12 89 THR A CA 1
ATOM 691 C C . THR A 1 89 ? -17.416 6.581 20.900 1.00 93.12 89 THR A C 1
ATOM 693 O O . THR A 1 89 ? -16.884 6.705 21.996 1.00 93.12 89 THR A O 1
ATOM 696 N N . GLU A 1 90 ? -18.085 5.480 20.540 1.00 93.44 90 GLU A N 1
ATOM 697 C CA . GLU A 1 90 ? -18.280 4.318 21.416 1.00 93.44 90 GLU A CA 1
ATOM 698 C C . GLU A 1 90 ? -17.158 3.274 21.300 1.00 93.44 90 GLU A C 1
ATOM 700 O O . GLU A 1 90 ? -17.147 2.276 22.030 1.00 93.44 90 GLU A O 1
ATOM 705 N N . ALA A 1 91 ? -16.234 3.460 20.351 1.00 92.56 91 ALA A N 1
ATOM 706 C CA . ALA A 1 91 ? -15.099 2.572 20.161 1.00 92.56 91 ALA A CA 1
ATOM 707 C C . ALA A 1 91 ? -14.013 2.857 21.205 1.00 92.56 91 ALA A C 1
ATOM 709 O O . ALA A 1 91 ? -13.684 4.006 21.489 1.00 92.56 91 ALA A O 1
ATOM 710 N N . ALA A 1 92 ? -13.394 1.794 21.714 1.00 92.31 92 ALA A N 1
ATOM 711 C CA . ALA A 1 92 ? -12.230 1.899 22.588 1.00 92.31 92 ALA A CA 1
ATOM 712 C C . ALA A 1 92 ? -11.030 2.486 21.831 1.00 92.31 92 ALA A C 1
ATOM 714 O O . ALA A 1 92 ? -10.290 3.322 22.344 1.00 92.31 92 ALA A O 1
ATOM 715 N N . VAL A 1 93 ? -10.838 2.020 20.592 1.00 92.81 93 VAL A N 1
ATOM 716 C CA . VAL A 1 93 ? -9.763 2.445 19.694 1.00 92.81 93 VAL A CA 1
ATOM 717 C C . VAL A 1 93 ? -10.280 2.433 18.262 1.00 92.81 93 VAL A C 1
ATOM 719 O O . VAL A 1 93 ? -10.879 1.452 17.815 1.00 92.81 93 VAL A O 1
ATOM 722 N N . VAL A 1 94 ? -9.991 3.505 17.528 1.00 95.62 94 VAL A N 1
ATOM 723 C CA . VAL A 1 94 ? -10.221 3.600 16.085 1.00 95.62 94 VAL A CA 1
ATOM 724 C C . VAL A 1 94 ? -8.880 3.568 15.374 1.00 95.62 94 VAL A C 1
ATOM 726 O O . VAL A 1 94 ? -7.971 4.322 15.722 1.00 95.62 94 VAL A O 1
ATOM 729 N N . ILE A 1 95 ? -8.770 2.710 14.364 1.00 95.50 95 ILE A N 1
ATOM 730 C CA . ILE A 1 95 ? -7.572 2.546 13.555 1.00 95.50 95 ILE A CA 1
ATOM 731 C C . ILE A 1 95 ? -7.921 2.704 12.074 1.00 95.50 95 ILE A C 1
ATOM 733 O O . ILE A 1 95 ? -8.779 1.986 11.557 1.00 95.50 95 ILE A O 1
ATOM 737 N N . VAL A 1 96 ? -7.237 3.609 11.376 1.00 96.00 96 VAL A N 1
ATOM 738 C CA . VAL A 1 96 ? -7.346 3.794 9.922 1.00 96.00 96 VAL A CA 1
ATOM 739 C C . VAL A 1 96 ? -6.069 3.288 9.257 1.00 96.00 96 VAL A C 1
ATOM 741 O O . VAL A 1 96 ? -4.972 3.747 9.563 1.00 96.00 96 VAL A O 1
ATOM 744 N N . ILE A 1 97 ? -6.216 2.320 8.357 1.00 93.88 97 ILE A N 1
ATOM 745 C CA . ILE A 1 97 ? -5.118 1.717 7.594 1.00 93.88 97 ILE A CA 1
ATOM 746 C C . ILE A 1 97 ? -4.959 2.450 6.265 1.00 93.88 97 ILE A C 1
ATOM 748 O O . ILE A 1 97 ? -5.951 2.635 5.560 1.00 93.88 97 ILE A O 1
ATOM 752 N N . ASP A 1 98 ? -3.724 2.812 5.934 1.00 91.12 98 ASP A N 1
ATOM 753 C CA . ASP A 1 98 ? -3.294 3.526 4.731 1.00 91.12 98 ASP A CA 1
ATOM 754 C C . ASP A 1 98 ? -4.256 4.682 4.390 1.00 91.12 98 ASP A C 1
ATOM 756 O O . ASP A 1 98 ? -4.949 4.641 3.368 1.00 91.12 98 ASP A O 1
ATOM 760 N N . PRO A 1 99 ? -4.409 5.685 5.284 1.00 93.25 99 PRO A N 1
ATOM 761 C CA . PRO A 1 99 ? -5.330 6.806 5.083 1.00 93.25 99 PRO A CA 1
ATOM 762 C C . PRO A 1 99 ? -5.045 7.617 3.808 1.00 93.25 99 PRO A C 1
ATOM 764 O O . PRO A 1 99 ? -5.913 8.349 3.345 1.00 93.25 99 PRO A O 1
ATOM 767 N N . GLU A 1 100 ? -3.838 7.517 3.254 1.00 90.31 100 GLU A N 1
ATOM 768 C CA . GLU A 1 100 ? -3.436 8.095 1.974 1.00 90.31 100 GLU A CA 1
ATOM 769 C C . GLU A 1 100 ? -4.044 7.399 0.745 1.00 90.31 100 GLU A C 1
ATOM 771 O O . GLU A 1 100 ? -4.050 7.979 -0.344 1.00 90.31 100 GLU A O 1
ATOM 776 N N . ASP A 1 101 ? -4.545 6.168 0.888 1.00 89.94 101 ASP A N 1
ATOM 777 C CA . ASP A 1 101 ? -5.073 5.393 -0.232 1.00 89.94 101 ASP A CA 1
ATOM 778 C C . ASP A 1 101 ? -6.322 6.083 -0.828 1.00 89.94 101 ASP A C 1
ATOM 780 O O . ASP A 1 101 ? -7.273 6.386 -0.098 1.00 89.94 101 ASP A O 1
ATOM 784 N N . PRO A 1 102 ? -6.397 6.300 -2.157 1.00 86.44 102 PRO A N 1
ATOM 785 C CA . PRO A 1 102 ? -7.552 6.937 -2.793 1.00 86.44 102 PRO A CA 1
ATOM 786 C C . PRO A 1 102 ? -8.902 6.261 -2.501 1.00 86.44 102 PRO A C 1
ATOM 788 O O . PRO A 1 102 ? -9.945 6.922 -2.561 1.00 86.44 102 PRO A O 1
ATOM 791 N N . ALA A 1 103 ? -8.914 4.961 -2.183 1.00 88.94 103 ALA A N 1
ATOM 792 C CA . ALA A 1 103 ? -10.113 4.221 -1.803 1.00 88.94 103 ALA A CA 1
ATOM 793 C C . ALA A 1 103 ? -10.709 4.686 -0.463 1.00 88.94 103 ALA A C 1
ATOM 795 O O . ALA A 1 103 ? -11.908 4.482 -0.241 1.00 88.94 103 ALA A O 1
ATOM 796 N N . GLN A 1 104 ? -9.922 5.360 0.386 1.00 92.38 104 GLN A N 1
ATOM 797 C CA . GLN A 1 104 ? -10.367 6.000 1.631 1.00 92.38 104 GLN A CA 1
ATOM 798 C C . GLN A 1 104 ? -11.171 7.286 1.393 1.00 92.38 104 GLN A C 1
ATOM 800 O O . GLN A 1 104 ? -11.769 7.830 2.322 1.00 92.38 104 GLN A O 1
ATOM 805 N N . GLN A 1 105 ? -11.264 7.743 0.142 1.00 91.31 105 GLN A N 1
ATOM 806 C CA . GLN A 1 105 ? -12.067 8.897 -0.238 1.00 91.31 105 GLN A CA 1
ATOM 807 C C . GLN A 1 105 ? -13.342 8.477 -0.988 1.00 91.31 105 GLN A C 1
ATOM 809 O O . GLN A 1 105 ? -13.401 7.512 -1.763 1.00 91.31 105 GLN A O 1
ATOM 814 N N . GLN A 1 106 ? -14.432 9.192 -0.723 1.00 89.88 106 GLN A N 1
ATOM 815 C CA . GLN A 1 106 ? -15.719 9.018 -1.389 1.00 89.88 106 GLN A CA 1
ATOM 816 C C . GLN A 1 106 ? -15.951 10.174 -2.370 1.00 89.88 106 GLN A C 1
ATOM 818 O O . GLN A 1 106 ? -16.385 11.252 -1.975 1.00 89.88 106 GLN A O 1
ATOM 823 N N . TRP A 1 107 ? -15.687 9.936 -3.657 1.00 81.62 107 TRP A N 1
ATOM 824 C CA . TRP A 1 107 ? -15.749 10.961 -4.710 1.00 81.62 107 TRP A CA 1
ATOM 825 C C . TRP A 1 107 ? -17.109 11.030 -5.425 1.00 81.62 107 TRP A C 1
ATOM 827 O O . TRP A 1 107 ? -17.672 12.113 -5.619 1.00 81.62 107 TRP A O 1
ATOM 837 N N . ASP A 1 108 ? -17.654 9.871 -5.802 1.00 76.81 108 ASP A N 1
ATOM 838 C CA . ASP A 1 108 ? -18.726 9.797 -6.808 1.00 76.81 108 ASP A CA 1
ATOM 839 C C . ASP A 1 108 ? -20.136 9.970 -6.239 1.00 76.81 108 ASP A C 1
ATOM 841 O O . ASP A 1 108 ? -21.023 10.492 -6.912 1.00 76.81 108 ASP A O 1
ATOM 845 N N . GLN A 1 109 ? -20.366 9.544 -4.995 1.00 77.12 109 GLN A N 1
ATOM 846 C CA . GLN A 1 109 ? -21.698 9.583 -4.377 1.00 77.12 109 GLN A CA 1
ATOM 847 C C . GLN A 1 109 ? -21.724 10.562 -3.211 1.00 77.12 109 GLN A C 1
ATOM 849 O O . GLN A 1 109 ? -20.723 10.728 -2.519 1.00 77.12 109 GLN A O 1
ATOM 854 N N . ARG A 1 110 ? -22.882 11.191 -2.981 1.00 82.19 110 ARG A N 1
ATOM 855 C CA . ARG A 1 110 ? -23.114 12.009 -1.787 1.00 82.19 110 ARG A CA 1
ATOM 856 C C . ARG A 1 110 ? -23.437 11.110 -0.579 1.00 82.19 110 ARG A C 1
ATOM 858 O O . ARG A 1 110 ? -24.195 10.156 -0.750 1.00 82.19 110 ARG A O 1
ATOM 865 N N . PRO A 1 111 ? -22.944 11.441 0.625 1.00 87.56 111 PRO A N 1
ATOM 866 C CA . PRO A 1 111 ? -21.987 12.512 0.907 1.00 87.56 111 PRO A CA 1
ATOM 867 C C . PRO A 1 111 ? -20.584 12.164 0.395 1.00 87.56 111 PRO A C 1
ATOM 869 O O . PRO A 1 111 ? -20.186 11.002 0.404 1.00 87.56 111 PRO A O 1
ATOM 872 N N . ARG A 1 112 ? -19.841 13.189 -0.031 1.00 93.00 112 ARG A N 1
ATOM 873 C CA . ARG A 1 112 ? -18.405 13.066 -0.292 1.00 93.00 112 ARG A CA 1
ATOM 874 C C . ARG A 1 112 ? -17.670 13.252 1.022 1.00 93.00 112 ARG A C 1
ATOM 876 O O . ARG A 1 112 ? -17.973 14.204 1.738 1.00 93.00 112 ARG A O 1
ATOM 883 N N . TYR A 1 113 ? -16.756 12.351 1.339 1.00 93.44 113 TYR A N 1
ATOM 884 C CA . TYR A 1 113 ? -16.025 12.393 2.597 1.00 93.44 113 TYR A CA 1
ATOM 885 C C . TYR A 1 113 ? -14.674 11.694 2.481 1.00 93.44 113 TYR A C 1
ATOM 887 O O . TYR A 1 113 ? -14.489 10.808 1.644 1.00 93.44 113 TYR A O 1
ATOM 895 N N . ASP A 1 114 ? -13.763 12.108 3.351 1.00 94.44 114 ASP A N 1
ATOM 896 C CA . ASP A 1 114 ? -12.490 11.453 3.624 1.00 94.44 114 ASP A CA 1
ATOM 897 C C . ASP A 1 114 ? -12.616 10.665 4.935 1.00 94.44 114 ASP A C 1
ATOM 899 O O . ASP A 1 114 ? -13.126 11.188 5.931 1.00 94.44 114 ASP A O 1
ATOM 903 N N . VAL A 1 115 ? -12.210 9.394 4.928 1.00 95.88 115 VAL A N 1
ATOM 904 C CA . VAL A 1 115 ? -12.371 8.495 6.082 1.00 95.88 115 VAL A CA 1
ATOM 905 C C . VAL A 1 115 ? -11.627 9.000 7.306 1.00 95.88 115 VAL A C 1
ATOM 907 O O . VAL A 1 115 ? -12.208 9.000 8.392 1.00 95.88 115 VAL A O 1
ATOM 910 N N . LEU A 1 116 ? -10.372 9.427 7.140 1.00 94.88 116 LEU A N 1
ATOM 911 C CA . LEU A 1 116 ? -9.561 9.888 8.259 1.00 94.88 116 LEU A CA 1
ATOM 912 C C . LEU A 1 116 ? -10.204 11.122 8.896 1.00 94.88 116 LEU A C 1
ATOM 914 O O . LEU A 1 116 ? -10.454 11.135 10.095 1.00 94.88 116 LEU A O 1
ATOM 918 N N . THR A 1 117 ? -10.582 12.102 8.080 1.00 93.88 117 THR A N 1
ATOM 919 C CA . THR A 1 117 ? -11.240 13.330 8.534 1.00 93.88 117 THR A CA 1
ATOM 920 C C . THR A 1 117 ? -12.522 13.040 9.321 1.00 93.88 117 THR A C 1
ATOM 922 O O . THR A 1 117 ? -12.734 13.615 10.387 1.00 93.88 117 THR A O 1
ATOM 925 N N . VAL A 1 118 ? -13.379 12.136 8.830 1.00 95.38 118 VAL A N 1
ATOM 926 C CA . VAL A 1 118 ? -14.626 11.758 9.522 1.00 95.38 118 VAL A CA 1
ATOM 927 C C . VAL A 1 118 ? -14.352 11.020 10.833 1.00 95.38 118 VAL A C 1
ATOM 929 O O . VAL A 1 118 ? -15.078 11.214 11.809 1.00 95.38 118 VAL A O 1
ATOM 932 N N . ALA A 1 119 ? -13.324 10.174 10.870 1.00 95.94 119 ALA A N 1
ATOM 933 C CA . ALA A 1 119 ? -12.942 9.465 12.083 1.00 95.94 119 ALA A CA 1
ATOM 934 C C . ALA A 1 119 ? -12.402 10.430 13.152 1.00 95.94 119 ALA A C 1
ATOM 936 O O . ALA A 1 119 ? -12.821 10.369 14.305 1.00 95.94 119 ALA A O 1
ATOM 937 N N . GLU A 1 120 ? -11.561 11.385 12.759 1.00 94.56 120 GLU A N 1
ATOM 938 C CA . GLU A 1 120 ? -10.982 12.385 13.664 1.00 94.56 120 GLU A CA 1
ATOM 939 C C . GLU A 1 120 ? -12.008 13.356 14.249 1.00 94.56 120 GLU A C 1
ATOM 941 O O . GLU A 1 120 ? -11.860 13.815 15.380 1.00 94.56 120 GLU A O 1
ATOM 946 N N . GLN A 1 121 ? -13.070 13.664 13.501 1.00 94.81 121 GLN A N 1
ATOM 947 C CA . GLN A 1 121 ? -14.184 14.466 14.011 1.00 94.81 121 GLN A CA 1
ATOM 948 C C . GLN A 1 121 ? -14.944 13.769 15.150 1.00 94.81 121 GLN A C 1
ATOM 950 O O . GLN A 1 121 ? -15.633 14.440 15.915 1.00 94.81 121 GLN A O 1
ATOM 955 N N . GLN A 1 122 ? -14.825 12.444 15.266 1.00 95.31 122 GLN A N 1
ATOM 956 C CA . GLN A 1 122 ? -15.474 11.642 16.305 1.00 95.31 122 GLN A CA 1
ATOM 957 C C . GLN A 1 122 ? -14.544 11.315 17.481 1.00 95.31 122 GLN A C 1
ATOM 959 O O . GLN A 1 122 ? -15.028 10.889 18.527 1.00 95.31 122 GLN A O 1
ATOM 964 N N . GLY A 1 123 ? -13.232 11.529 17.350 1.00 92.19 123 GLY A N 1
ATOM 965 C CA . GLY A 1 123 ? -12.278 11.321 18.435 1.00 92.19 123 GLY A CA 1
ATOM 966 C C . GLY A 1 123 ? -10.855 11.009 17.962 1.00 92.19 123 GLY A C 1
ATOM 967 O O . GLY A 1 123 ? -10.553 11.102 16.775 1.00 92.19 123 GLY A O 1
ATOM 968 N N . PRO A 1 124 ? -9.958 10.645 18.894 1.00 90.88 124 PRO A N 1
ATOM 969 C CA . PRO A 1 124 ? -8.598 10.216 18.582 1.00 90.88 124 PRO A CA 1
ATOM 970 C C . PRO A 1 124 ? -8.555 9.010 17.641 1.00 90.88 124 PRO A C 1
ATOM 972 O O . PRO A 1 124 ? -9.237 8.012 17.874 1.00 90.88 124 PRO A O 1
ATOM 975 N N . VAL A 1 125 ? -7.687 9.067 16.632 1.00 92.62 125 VAL A N 1
ATOM 976 C CA . VAL A 1 125 ? -7.493 7.977 15.666 1.00 92.62 125 VAL A CA 1
ATOM 977 C C . VAL A 1 125 ? -6.042 7.505 15.682 1.00 92.62 125 VAL A C 1
ATOM 979 O O . VAL A 1 125 ? -5.108 8.297 15.803 1.00 92.62 125 VAL A O 1
ATOM 982 N N . LEU A 1 126 ? -5.829 6.201 15.553 1.00 92.69 126 LEU A N 1
ATOM 983 C CA . LEU A 1 126 ? -4.522 5.646 15.225 1.00 92.69 126 LEU A CA 1
ATOM 984 C C . LEU A 1 126 ? -4.477 5.393 13.719 1.00 92.69 126 LEU A C 1
ATOM 986 O O . LEU A 1 126 ? -5.328 4.712 13.163 1.00 92.69 126 LEU A O 1
ATOM 990 N N . CYS A 1 127 ? -3.487 5.928 13.037 1.00 91.00 127 CYS A N 1
ATOM 991 C CA . CYS A 1 127 ? -3.286 5.721 11.617 1.00 91.00 127 CYS A CA 1
ATOM 992 C C . CYS A 1 127 ? -2.134 4.746 11.431 1.00 91.00 127 CYS A C 1
ATOM 994 O O . CYS A 1 127 ? -1.131 4.844 12.128 1.00 91.00 127 CYS A O 1
ATOM 996 N N . PHE A 1 128 ? -2.249 3.828 10.487 1.00 89.69 128 PHE A N 1
ATOM 997 C CA . PHE A 1 128 ? -1.121 3.043 10.006 1.00 89.69 128 PHE A CA 1
ATOM 998 C C . PHE A 1 128 ? -0.869 3.429 8.559 1.00 89.69 128 PHE A C 1
ATOM 1000 O O . PHE A 1 128 ? -1.804 3.392 7.773 1.00 89.69 128 PHE A O 1
ATOM 1007 N N . SER A 1 129 ? 0.354 3.813 8.225 1.00 87.12 129 SER A N 1
ATOM 1008 C CA . SER A 1 129 ? 0.722 4.283 6.896 1.00 87.12 129 SER A CA 1
ATOM 1009 C C . SER A 1 129 ? 2.197 4.026 6.659 1.00 87.12 129 SER A C 1
ATOM 1011 O O . SER A 1 129 ? 3.040 4.508 7.413 1.00 87.12 129 SER A O 1
ATOM 1013 N N . GLN A 1 130 ? 2.532 3.348 5.569 1.00 81.06 130 GLN A N 1
ATOM 1014 C CA . GLN A 1 130 ? 3.932 3.158 5.176 1.00 81.06 130 GLN A CA 1
ATOM 1015 C C . GLN A 1 130 ? 4.468 4.320 4.327 1.00 81.06 130 GLN A C 1
ATOM 1017 O O . GLN A 1 130 ? 5.681 4.487 4.217 1.00 81.06 130 GLN A O 1
ATOM 1022 N N . ALA A 1 131 ? 3.583 5.132 3.738 1.00 86.44 131 ALA A N 1
ATOM 1023 C CA . ALA A 1 131 ? 3.954 6.284 2.922 1.00 86.44 131 ALA A CA 1
ATOM 1024 C C . ALA A 1 131 ? 2.956 7.442 3.129 1.00 86.44 131 ALA A C 1
ATOM 1026 O O . ALA A 1 131 ? 2.173 7.755 2.230 1.00 86.44 131 ALA A O 1
ATOM 1027 N N . PRO A 1 132 ? 2.954 8.072 4.318 1.00 89.88 132 PRO A N 1
ATOM 1028 C CA . PRO A 1 132 ? 1.936 9.062 4.658 1.00 89.88 132 PRO A CA 1
ATOM 1029 C C . PRO A 1 132 ? 1.955 10.266 3.735 1.00 89.88 132 PRO A C 1
ATOM 1031 O O . PRO A 1 132 ? 2.991 10.640 3.194 1.00 89.88 132 PRO A O 1
ATOM 1034 N N . LEU A 1 133 ? 0.811 10.932 3.614 1.00 91.50 133 LEU A N 1
ATOM 1035 C CA . LEU A 1 133 ? 0.773 12.224 2.944 1.00 91.50 133 LEU A CA 1
ATOM 1036 C C . LEU A 1 133 ? 1.611 13.242 3.725 1.00 91.50 133 LEU A C 1
ATOM 1038 O O . LEU A 1 133 ? 1.608 13.273 4.956 1.00 91.50 133 LEU A O 1
ATOM 1042 N N . VAL A 1 134 ? 2.261 14.149 3.011 1.00 92.88 134 VAL A N 1
ATOM 1043 C CA . VAL A 1 134 ? 2.964 15.319 3.539 1.00 92.88 134 VAL A CA 1
ATOM 1044 C C . VAL A 1 134 ? 2.055 16.108 4.485 1.00 92.88 134 VAL A C 1
ATOM 1046 O O . VAL A 1 134 ? 2.486 16.535 5.556 1.00 92.88 134 VAL A O 1
ATOM 1049 N N . GLU A 1 135 ? 0.772 16.245 4.138 1.00 91.00 135 GLU A N 1
ATOM 1050 C CA . GLU A 1 135 ? -0.222 16.887 5.001 1.00 91.00 135 GLU A CA 1
ATOM 1051 C C . GLU A 1 135 ? -0.416 16.139 6.326 1.00 91.00 135 GLU A C 1
ATOM 1053 O O . GLU A 1 135 ? -0.521 16.768 7.377 1.00 91.00 135 GLU A O 1
ATOM 1058 N N . GLN A 1 136 ? -0.426 14.803 6.300 1.00 89.44 136 GLN A N 1
ATOM 1059 C CA . GLN A 1 136 ? -0.553 13.970 7.500 1.00 89.44 136 GLN A CA 1
ATOM 1060 C C . GLN A 1 136 ? 0.709 14.054 8.363 1.00 89.44 136 GLN A C 1
ATOM 1062 O O . GLN A 1 136 ? 0.602 14.168 9.583 1.00 89.44 136 GLN A O 1
ATOM 1067 N N . VAL A 1 137 ? 1.895 14.063 7.745 1.00 88.56 137 VAL A N 1
ATOM 1068 C CA . VAL A 1 137 ? 3.179 14.241 8.444 1.00 88.56 137 VAL A CA 1
ATOM 1069 C C . VAL A 1 137 ? 3.196 15.563 9.212 1.00 88.56 137 VAL A C 1
ATOM 1071 O O . VAL A 1 137 ? 3.519 15.583 10.400 1.00 88.56 137 VAL A O 1
ATOM 1074 N N . VAL A 1 138 ? 2.779 16.657 8.567 1.00 89.75 138 VAL A N 1
ATOM 1075 C CA . VAL A 1 138 ? 2.716 17.988 9.191 1.00 89.75 138 VAL A CA 1
ATOM 1076 C C . VAL A 1 138 ? 1.638 18.044 10.272 1.00 89.75 138 VAL A C 1
ATOM 1078 O O . VAL A 1 138 ? 1.908 18.492 11.386 1.00 89.75 138 VAL A O 1
ATOM 1081 N N . ARG A 1 139 ? 0.422 17.581 9.965 1.00 88.56 139 ARG A N 1
ATOM 1082 C CA . ARG A 1 139 ? -0.730 17.666 10.870 1.00 88.56 139 ARG A CA 1
ATOM 1083 C C . ARG A 1 139 ? -0.537 16.853 12.146 1.00 88.56 139 ARG A C 1
ATOM 1085 O O . ARG A 1 139 ? -0.956 17.299 13.212 1.00 88.56 139 ARG A O 1
ATOM 1092 N N . HIS A 1 140 ? 0.094 15.686 12.045 1.00 86.25 140 HIS A N 1
ATOM 1093 C CA . HIS A 1 140 ? 0.314 14.780 13.175 1.00 86.25 140 HIS A CA 1
ATOM 1094 C C . HIS A 1 140 ? 1.712 14.892 13.784 1.00 86.25 140 HIS A C 1
ATOM 1096 O O . HIS A 1 140 ? 2.032 14.104 14.669 1.00 86.25 140 HIS A O 1
ATOM 1102 N N . GLN A 1 141 ? 2.517 15.871 13.344 1.00 82.81 141 GLN A N 1
ATOM 1103 C CA . GLN A 1 141 ? 3.877 16.124 13.840 1.00 82.81 141 GLN A CA 1
ATOM 1104 C C . GLN A 1 141 ? 4.707 14.837 13.904 1.00 82.81 141 GLN A C 1
ATOM 1106 O O . GLN A 1 141 ? 5.317 14.513 14.922 1.00 82.81 141 GLN A O 1
ATOM 1111 N N . VAL A 1 142 ? 4.656 14.064 12.821 1.00 76.56 142 VAL A N 1
ATOM 1112 C CA . VAL A 1 142 ? 5.296 12.752 12.754 1.00 76.56 142 VAL A CA 1
ATOM 1113 C C . VAL A 1 142 ? 6.802 12.955 12.807 1.00 76.56 142 VAL A C 1
ATOM 1115 O O . VAL A 1 142 ? 7.358 13.661 11.965 1.00 76.56 142 VAL A O 1
ATOM 1118 N N . ASP A 1 143 ? 7.458 12.337 13.787 1.00 70.44 143 ASP A N 1
ATOM 1119 C CA . ASP A 1 143 ? 8.913 12.346 13.846 1.00 70.44 143 ASP A CA 1
ATOM 1120 C C . ASP A 1 143 ? 9.469 11.439 12.746 1.00 70.44 143 ASP A C 1
ATOM 1122 O O . ASP A 1 143 ? 9.428 10.210 12.815 1.00 70.44 143 ASP A O 1
ATOM 1126 N N . THR A 1 144 ? 9.977 12.082 11.704 1.00 64.44 144 THR A N 1
ATOM 1127 C CA . THR A 1 144 ? 10.549 11.442 10.526 1.00 64.44 144 THR A CA 1
ATOM 1128 C C . THR A 1 144 ? 11.915 10.804 10.776 1.00 64.44 144 THR A C 1
ATOM 1130 O O . THR A 1 144 ? 12.430 10.130 9.890 1.00 64.44 144 THR A O 1
ATOM 1133 N N . SER A 1 145 ? 12.530 11.047 11.939 1.00 61.03 145 SER A N 1
ATOM 1134 C CA . SER A 1 145 ? 13.883 10.586 12.274 1.00 61.03 145 SER A CA 1
ATOM 1135 C C . SER A 1 145 ? 13.929 9.238 13.006 1.00 61.03 145 SER A C 1
ATOM 1137 O O . SER A 1 145 ? 14.987 8.619 13.065 1.00 61.03 145 SER A O 1
ATOM 1139 N N . LEU A 1 146 ? 12.797 8.758 13.533 1.00 52.81 146 LEU A N 1
ATOM 1140 C CA . LEU A 1 146 ? 12.712 7.587 14.425 1.00 52.81 146 LEU A CA 1
ATOM 1141 C C . LEU A 1 146 ? 12.438 6.252 13.711 1.00 52.81 146 LEU A C 1
ATOM 1143 O O . LEU A 1 146 ? 11.798 5.367 14.278 1.00 52.81 146 LEU A O 1
ATOM 1147 N N . LEU A 1 147 ? 12.856 6.101 12.458 1.00 54.03 147 LEU A N 1
ATOM 1148 C CA . LEU A 1 147 ? 12.390 4.999 11.616 1.00 54.03 147 LEU A CA 1
ATOM 1149 C C . LEU A 1 147 ? 13.530 4.032 11.306 1.00 54.03 147 LEU A C 1
ATOM 1151 O O . LEU A 1 147 ? 14.511 4.403 10.668 1.00 54.03 147 LEU A O 1
ATOM 1155 N N . ASP A 1 148 ? 13.371 2.811 11.826 1.00 53.22 148 ASP A N 1
ATOM 1156 C CA . ASP A 1 148 ? 14.338 1.712 11.795 1.00 53.22 148 ASP A CA 1
ATOM 1157 C C . ASP A 1 148 ? 14.773 1.325 10.373 1.00 53.22 148 ASP A C 1
ATOM 1159 O O . ASP A 1 148 ? 14.004 1.410 9.410 1.00 53.22 148 ASP A O 1
ATOM 1163 N N . ASP A 1 149 ? 15.989 0.784 10.282 1.00 54.50 149 ASP A N 1
ATOM 1164 C CA . ASP A 1 149 ? 16.582 0.154 9.101 1.00 54.50 149 ASP A CA 1
ATOM 1165 C C . ASP A 1 149 ? 15.864 -1.165 8.743 1.00 54.50 149 ASP A C 1
ATOM 1167 O O . ASP A 1 149 ? 16.424 -2.260 8.834 1.00 54.50 149 ASP A O 1
ATOM 1171 N N . ALA A 1 150 ? 14.593 -1.102 8.332 1.00 63.56 150 ALA A N 1
ATOM 1172 C CA . ALA A 1 150 ? 13.963 -2.254 7.695 1.00 63.56 150 ALA A CA 1
ATOM 1173 C C . ALA A 1 150 ? 14.772 -2.626 6.443 1.00 63.56 150 ALA A C 1
ATOM 1175 O O . ALA A 1 150 ? 15.114 -1.756 5.639 1.00 63.56 150 ALA A O 1
ATOM 1176 N N . LEU A 1 151 ? 15.073 -3.918 6.278 1.00 73.38 151 LEU A N 1
ATOM 1177 C CA . LEU A 1 151 ? 15.793 -4.413 5.107 1.00 73.38 151 LEU A CA 1
ATOM 1178 C C . LEU A 1 151 ? 14.989 -4.083 3.848 1.00 73.38 151 LEU A C 1
ATOM 1180 O O . LEU A 1 151 ? 13.923 -4.652 3.605 1.00 73.38 151 LEU A O 1
ATOM 1184 N N . LEU A 1 152 ? 15.505 -3.144 3.059 1.00 84.56 152 LEU A N 1
ATOM 1185 C CA . LEU A 1 152 ? 14.947 -2.826 1.757 1.00 84.56 152 LEU A CA 1
ATOM 1186 C C . LEU A 1 152 ? 15.165 -4.001 0.796 1.00 84.56 152 LEU A C 1
ATOM 1188 O O . LEU A 1 152 ? 16.184 -4.692 0.892 1.00 84.56 152 LEU A O 1
ATOM 1192 N N . PRO A 1 153 ? 14.246 -4.217 -0.161 1.00 90.38 153 PRO A N 1
ATOM 1193 C CA . PRO A 1 153 ? 14.528 -5.113 -1.271 1.00 90.38 153 PRO A CA 1
ATOM 1194 C C . PRO A 1 153 ? 15.708 -4.598 -2.095 1.00 90.38 153 PRO A C 1
ATOM 1196 O O . PRO A 1 153 ? 16.134 -3.446 -1.975 1.00 90.38 153 PRO A O 1
ATOM 1199 N N . GLU A 1 154 ? 16.193 -5.430 -3.008 1.00 94.44 154 GLU A N 1
ATOM 1200 C CA . GLU A 1 154 ? 17.130 -4.955 -4.016 1.00 94.44 154 GLU A CA 1
ATOM 1201 C C . GLU A 1 154 ? 16.406 -3.969 -4.947 1.00 94.44 154 GLU A C 1
ATOM 1203 O O . GLU A 1 154 ? 15.460 -4.334 -5.646 1.00 94.44 154 GLU A O 1
ATOM 1208 N N . ILE A 1 155 ? 16.834 -2.706 -4.946 1.00 95.75 155 ILE A N 1
ATOM 1209 C CA . ILE A 1 155 ? 16.251 -1.652 -5.780 1.00 95.75 155 ILE A CA 1
ATOM 1210 C C . ILE A 1 155 ? 17.261 -1.275 -6.858 1.00 95.75 155 ILE A C 1
ATOM 1212 O O . ILE A 1 155 ? 18.358 -0.805 -6.556 1.00 95.75 155 ILE A O 1
ATOM 1216 N N . VAL A 1 156 ? 16.878 -1.441 -8.121 1.00 96.50 156 VAL A N 1
ATOM 1217 C CA . VAL A 1 156 ? 17.738 -1.169 -9.276 1.00 96.50 156 VAL A CA 1
ATOM 1218 C C . VAL A 1 156 ? 17.090 -0.115 -10.162 1.00 96.50 156 VAL A C 1
ATOM 1220 O O . VAL A 1 156 ? 16.037 -0.338 -10.759 1.00 96.50 156 VAL A O 1
ATOM 1223 N N . THR A 1 157 ? 17.744 1.034 -10.295 1.00 96.62 157 THR A N 1
ATOM 1224 C CA . THR A 1 157 ? 17.349 2.046 -11.281 1.00 96.62 157 THR A CA 1
ATOM 1225 C C . THR A 1 157 ? 17.985 1.719 -12.627 1.00 96.62 157 THR A C 1
ATOM 1227 O O . THR A 1 157 ? 19.187 1.467 -12.701 1.00 96.62 157 THR A O 1
ATOM 1230 N N . LEU A 1 158 ? 17.194 1.718 -13.699 1.00 94.88 158 LEU A N 1
ATOM 1231 C CA . LEU A 1 158 ? 17.651 1.349 -15.037 1.00 94.88 158 LEU A CA 1
ATOM 1232 C C . LEU A 1 158 ? 17.126 2.281 -16.122 1.00 94.88 158 LEU A C 1
ATOM 1234 O O . LEU A 1 158 ? 16.057 2.879 -16.005 1.00 94.88 158 LEU A O 1
ATOM 1238 N N . ASN A 1 159 ? 17.875 2.349 -17.222 1.00 94.38 159 ASN A N 1
ATOM 1239 C CA . ASN A 1 159 ? 17.407 3.004 -18.436 1.00 94.38 159 ASN A CA 1
ATOM 1240 C C . ASN A 1 159 ? 16.238 2.194 -19.030 1.00 94.38 159 ASN A C 1
ATOM 1242 O O . ASN A 1 159 ? 16.415 0.989 -19.229 1.00 94.38 159 ASN A O 1
ATOM 1246 N N . PRO A 1 160 ? 15.092 2.813 -19.380 1.00 91.56 160 PRO A N 1
ATOM 1247 C CA . PRO A 1 160 ? 13.937 2.115 -19.950 1.00 91.56 160 PRO A CA 1
ATOM 1248 C C . PRO A 1 160 ? 14.237 1.201 -21.149 1.00 91.56 160 PRO A C 1
ATOM 1250 O O . PRO A 1 160 ? 13.504 0.240 -21.379 1.00 91.56 160 PRO A O 1
ATOM 1253 N N . ALA A 1 161 ? 15.325 1.438 -21.888 1.00 91.44 161 ALA A N 1
ATOM 1254 C CA . ALA A 1 161 ? 15.778 0.556 -22.963 1.00 91.44 161 ALA A CA 1
ATOM 1255 C C . ALA A 1 161 ? 16.142 -0.870 -22.494 1.00 91.44 161 ALA A C 1
ATOM 1257 O O . ALA A 1 161 ? 15.993 -1.813 -23.265 1.00 91.44 161 ALA A O 1
ATOM 1258 N N . ALA A 1 162 ? 16.562 -1.048 -21.237 1.00 93.75 162 ALA A N 1
ATOM 1259 C CA . ALA A 1 162 ? 16.927 -2.346 -20.657 1.00 93.75 162 ALA A CA 1
ATOM 1260 C C . ALA A 1 162 ? 15.722 -3.131 -20.091 1.00 93.75 162 ALA A C 1
ATOM 1262 O O . ALA A 1 162 ? 15.893 -4.199 -19.504 1.00 93.75 162 ALA A O 1
ATOM 1263 N N . LEU A 1 163 ? 14.493 -2.621 -20.254 1.00 92.44 163 LEU A N 1
ATOM 1264 C CA . LEU A 1 163 ? 13.283 -3.227 -19.691 1.00 92.44 163 LEU A CA 1
ATOM 1265 C C . LEU A 1 163 ? 13.053 -4.669 -20.171 1.00 92.44 163 LEU A C 1
ATOM 1267 O O . LEU A 1 163 ? 12.666 -5.525 -19.378 1.00 92.44 163 LEU A O 1
ATOM 1271 N N . LEU A 1 164 ? 13.286 -4.949 -21.457 1.00 93.25 164 LEU A N 1
ATOM 1272 C CA . LEU A 1 164 ? 13.050 -6.282 -22.022 1.00 93.25 164 LEU A CA 1
ATOM 1273 C C . LEU A 1 164 ? 14.002 -7.328 -21.428 1.00 93.25 164 LEU A C 1
ATOM 1275 O O . LEU A 1 164 ? 13.558 -8.428 -21.105 1.00 93.25 164 LEU A O 1
ATOM 1279 N N . ASP A 1 165 ? 15.264 -6.961 -21.199 1.00 94.69 165 ASP A N 1
ATOM 1280 C CA . ASP A 1 165 ? 16.256 -7.848 -20.586 1.00 94.69 165 ASP A CA 1
ATOM 1281 C C . ASP A 1 165 ? 15.863 -8.218 -19.154 1.00 94.69 165 ASP A C 1
ATOM 1283 O O . ASP A 1 165 ? 16.024 -9.363 -18.735 1.00 94.69 165 ASP A O 1
ATOM 1287 N N . VAL A 1 166 ? 15.323 -7.258 -18.397 1.00 95.19 166 VAL A N 1
ATOM 1288 C CA . VAL A 1 166 ? 14.817 -7.499 -17.039 1.00 95.19 166 VAL A CA 1
ATOM 1289 C C . VAL A 1 166 ? 13.625 -8.445 -17.072 1.00 95.19 166 VAL A C 1
ATOM 1291 O O . VAL A 1 166 ? 13.616 -9.431 -16.339 1.00 95.19 166 VAL A O 1
ATOM 1294 N N . ILE A 1 167 ? 12.648 -8.192 -17.948 1.00 95.19 167 ILE A N 1
ATOM 1295 C CA . ILE A 1 167 ? 11.479 -9.067 -18.095 1.00 95.19 167 ILE A CA 1
ATOM 1296 C C . ILE A 1 167 ? 11.931 -10.494 -18.413 1.00 95.19 167 ILE A C 1
ATOM 1298 O O . ILE A 1 167 ? 11.446 -11.434 -17.790 1.00 95.19 167 ILE A O 1
ATOM 1302 N N . GLN A 1 168 ? 12.890 -10.669 -19.325 1.00 94.56 168 GLN A N 1
ATOM 1303 C CA . GLN A 1 168 ? 13.379 -11.983 -19.739 1.00 94.56 168 GLN A CA 1
ATOM 1304 C C . GLN A 1 168 ? 14.043 -12.787 -18.607 1.00 94.56 168 GLN A C 1
ATOM 1306 O O . GLN A 1 168 ? 13.929 -14.010 -18.598 1.00 94.56 168 GLN A O 1
ATOM 1311 N N . ARG A 1 169 ? 14.720 -12.132 -17.656 1.00 95.00 169 ARG A N 1
ATOM 1312 C CA . ARG A 1 169 ? 15.437 -12.801 -16.549 1.00 95.00 169 ARG A CA 1
ATOM 1313 C C . ARG A 1 169 ? 14.525 -13.303 -15.430 1.00 95.00 169 ARG A C 1
ATOM 1315 O O . ARG A 1 169 ? 14.967 -14.102 -14.610 1.00 95.00 169 ARG A O 1
ATOM 1322 N N . HIS A 1 170 ? 13.285 -12.825 -15.381 1.00 95.44 170 HIS A N 1
ATOM 1323 C CA . HIS A 1 170 ? 12.354 -13.084 -14.287 1.00 95.44 170 HIS A CA 1
ATOM 1324 C C . HIS A 1 170 ? 11.197 -13.970 -14.732 1.00 95.44 170 HIS A C 1
ATOM 1326 O O . HIS A 1 170 ? 10.526 -13.677 -15.721 1.00 95.44 170 HIS A O 1
ATOM 1332 N N . ASP A 1 171 ? 10.943 -15.033 -13.968 1.00 93.38 171 ASP A N 1
ATOM 1333 C CA . ASP A 1 171 ? 9.885 -16.008 -14.249 1.00 93.38 171 ASP A CA 1
ATOM 1334 C C . ASP A 1 171 ? 8.484 -15.393 -14.082 1.00 93.38 171 ASP A C 1
ATOM 1336 O O . ASP A 1 171 ? 7.655 -15.486 -14.986 1.00 93.38 171 ASP A O 1
ATOM 1340 N N . ARG A 1 172 ? 8.239 -14.689 -12.968 1.00 94.94 172 ARG A N 1
ATOM 1341 C CA . ARG A 1 172 ? 6.945 -14.070 -12.633 1.00 94.94 172 ARG A CA 1
ATOM 1342 C C . ARG A 1 172 ? 7.140 -12.596 -12.316 1.00 94.94 172 ARG A C 1
ATOM 1344 O O . ARG A 1 172 ? 7.487 -12.242 -11.188 1.00 94.94 172 ARG A O 1
ATOM 1351 N N . ILE A 1 173 ? 6.925 -11.737 -13.309 1.00 96.06 173 ILE A N 1
ATOM 1352 C CA . ILE A 1 173 ? 7.223 -10.305 -13.196 1.00 96.06 173 ILE A CA 1
ATOM 1353 C C . ILE A 1 173 ? 5.957 -9.451 -13.255 1.00 96.06 173 ILE A C 1
ATOM 1355 O O . ILE A 1 173 ? 5.055 -9.706 -14.057 1.00 96.06 173 ILE A O 1
ATOM 1359 N N . VAL A 1 174 ? 5.909 -8.411 -12.419 1.00 96.56 174 VAL A N 1
ATOM 1360 C CA . VAL A 1 174 ? 4.833 -7.411 -12.430 1.00 96.56 174 VAL A CA 1
ATOM 1361 C C . VAL A 1 174 ? 5.342 -6.076 -12.967 1.00 96.56 174 VAL A C 1
ATOM 1363 O O . VAL A 1 174 ? 6.302 -5.506 -12.463 1.00 96.56 174 VAL A O 1
ATOM 1366 N N . LEU A 1 175 ? 4.675 -5.548 -13.985 1.00 95.00 175 LEU A N 1
ATOM 1367 C CA . LEU A 1 175 ? 4.935 -4.251 -14.595 1.00 95.00 175 LEU A CA 1
ATOM 1368 C C . LEU A 1 175 ? 3.882 -3.260 -14.10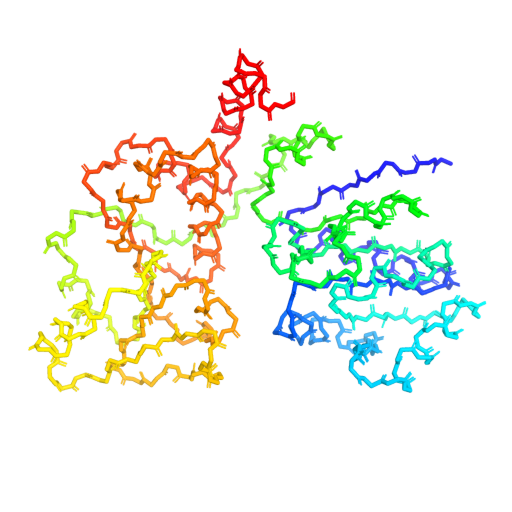5 1.00 95.00 175 LEU A C 1
ATOM 1370 O O . LEU A 1 175 ? 2.715 -3.319 -14.495 1.00 95.00 175 LEU A O 1
ATOM 1374 N N . TRP A 1 176 ? 4.297 -2.324 -13.265 1.00 93.94 176 TRP A N 1
ATOM 1375 C CA . TRP A 1 176 ? 3.451 -1.218 -12.852 1.00 93.94 176 TRP A CA 1
ATOM 1376 C C . TRP A 1 176 ? 3.642 -0.007 -13.769 1.00 93.94 176 TRP A C 1
ATOM 1378 O O . TRP A 1 176 ? 4.764 0.345 -14.158 1.00 93.94 176 TRP A O 1
ATOM 1388 N N . HIS A 1 177 ? 2.533 0.645 -14.103 1.00 88.12 177 HIS A N 1
ATOM 1389 C CA . HIS A 1 177 ? 2.492 1.878 -14.885 1.00 88.12 177 HIS A CA 1
ATOM 1390 C C . HIS A 1 177 ? 1.255 2.702 -14.505 1.00 88.12 177 HIS A C 1
ATOM 1392 O O . HIS A 1 177 ? 0.264 2.158 -14.045 1.00 88.12 177 HIS A O 1
ATOM 1398 N N . ASN A 1 178 ? 1.254 4.020 -14.709 1.00 73.19 178 ASN A N 1
ATOM 1399 C CA . ASN A 1 178 ? 0.185 4.872 -14.163 1.00 73.19 178 ASN A CA 1
ATOM 1400 C C . ASN A 1 178 ? -1.022 5.101 -15.107 1.00 73.19 178 ASN A C 1
ATOM 1402 O O . ASN A 1 178 ? -2.019 5.703 -14.719 1.00 73.19 178 ASN A O 1
ATOM 1406 N N . ARG A 1 179 ? -0.970 4.647 -16.367 1.00 70.25 179 ARG A N 1
ATOM 1407 C CA . ARG A 1 179 ? -2.093 4.760 -17.324 1.00 70.25 179 ARG A CA 1
ATOM 1408 C C . ARG A 1 179 ? -2.148 3.577 -18.266 1.00 70.25 179 ARG A C 1
ATOM 1410 O O . ARG A 1 179 ? -1.113 3.224 -18.814 1.00 70.25 179 ARG A O 1
ATOM 1417 N N . THR A 1 180 ? -3.336 3.029 -18.517 1.00 57.25 180 THR A N 1
ATOM 1418 C CA . THR A 1 180 ? -3.562 1.978 -19.523 1.00 57.25 180 THR A CA 1
ATOM 1419 C C . THR A 1 180 ? -3.073 2.401 -20.903 1.00 57.25 180 THR A C 1
ATOM 1421 O O . THR A 1 180 ? -3.771 3.072 -21.658 1.00 57.25 180 THR A O 1
ATOM 1424 N N . GLU A 1 181 ? -1.859 1.981 -21.245 1.00 63.16 181 GLU A N 1
ATOM 1425 C CA . GLU A 1 181 ? -1.343 2.028 -22.601 1.00 63.16 181 GLU A CA 1
ATOM 1426 C C . GLU A 1 181 ? -1.653 0.691 -23.271 1.00 63.16 181 GLU A C 1
ATOM 1428 O O . GLU A 1 181 ? -0.888 -0.268 -23.173 1.00 63.16 181 GLU A O 1
ATOM 1433 N N . ALA A 1 182 ? -2.770 0.623 -24.003 1.00 63.41 182 ALA A N 1
ATOM 1434 C CA . ALA A 1 182 ? -3.117 -0.558 -24.804 1.00 63.41 182 ALA A CA 1
ATOM 1435 C C . ALA A 1 182 ? -1.998 -0.945 -25.800 1.00 63.41 182 ALA A C 1
ATOM 1437 O O . ALA A 1 182 ? -1.911 -2.088 -26.252 1.00 63.41 182 ALA A O 1
ATOM 1438 N N . SER A 1 183 ? -1.125 0.006 -26.147 1.00 76.31 183 SER A N 1
ATOM 1439 C CA . SER A 1 183 ? 0.090 -0.214 -26.931 1.00 76.31 183 SER A CA 1
ATOM 1440 C C . SER A 1 183 ? 1.139 -1.049 -26.188 1.00 76.31 183 SER A C 1
ATOM 1442 O O . SER A 1 183 ? 1.819 -1.846 -26.831 1.00 76.31 183 SER A O 1
ATOM 1444 N N . LEU A 1 184 ? 1.279 -0.910 -24.867 1.00 82.19 184 LEU A N 1
ATOM 1445 C CA . LEU A 1 184 ? 2.305 -1.600 -24.086 1.00 82.19 184 LEU A CA 1
ATOM 1446 C C . LEU A 1 184 ? 2.006 -3.096 -23.967 1.00 82.19 184 LEU A C 1
ATOM 1448 O O . LEU A 1 184 ? 2.882 -3.906 -24.260 1.00 82.19 184 LEU A O 1
ATOM 1452 N N . VAL A 1 185 ? 0.759 -3.472 -23.667 1.00 88.06 185 VAL A N 1
ATOM 1453 C CA . VAL A 1 185 ? 0.330 -4.884 -23.624 1.00 88.06 185 VAL A CA 1
ATOM 1454 C C . VAL A 1 185 ? 0.615 -5.576 -24.962 1.00 88.06 185 VAL A C 1
ATOM 1456 O O . VAL A 1 185 ? 1.260 -6.621 -25.000 1.00 88.06 185 VAL A O 1
ATOM 1459 N N . LYS A 1 186 ? 0.227 -4.948 -26.082 1.00 89.62 186 LYS A N 1
ATOM 1460 C CA . LYS A 1 186 ? 0.480 -5.480 -27.433 1.00 89.62 186 LYS A CA 1
ATOM 1461 C C . LYS A 1 186 ? 1.972 -5.598 -27.752 1.00 89.62 186 LYS A C 1
ATOM 1463 O O . LYS A 1 186 ? 2.396 -6.570 -28.374 1.00 89.62 186 LYS A O 1
ATOM 1468 N N . ARG A 1 187 ? 2.780 -4.614 -27.343 1.00 89.69 187 ARG A N 1
ATOM 1469 C CA . ARG A 1 187 ? 4.241 -4.647 -27.517 1.00 89.69 187 ARG A CA 1
ATOM 1470 C C . ARG A 1 187 ? 4.869 -5.795 -26.731 1.00 89.69 187 ARG A C 1
ATOM 1472 O O . ARG A 1 187 ? 5.729 -6.474 -27.279 1.00 89.69 187 ARG A O 1
ATOM 1479 N N . LEU A 1 188 ? 4.420 -6.028 -25.499 1.00 92.31 188 LEU A N 1
ATOM 1480 C CA . LEU A 1 188 ? 4.891 -7.130 -24.659 1.00 92.31 188 LEU A CA 1
ATOM 1481 C C . LEU A 1 188 ? 4.500 -8.489 -25.239 1.00 92.31 188 LEU A C 1
ATOM 1483 O O . LEU A 1 188 ? 5.362 -9.347 -25.360 1.00 92.31 188 LEU A O 1
ATOM 1487 N N . GLN A 1 189 ? 3.254 -8.655 -25.688 1.00 93.88 189 GLN A N 1
ATOM 1488 C CA . GLN A 1 189 ? 2.801 -9.883 -26.356 1.00 93.88 189 GLN A CA 1
ATOM 1489 C C . GLN A 1 189 ? 3.617 -10.184 -27.619 1.00 93.88 189 GLN A C 1
ATOM 1491 O O . GLN A 1 189 ? 3.948 -11.332 -27.890 1.00 93.88 189 GLN A O 1
ATOM 1496 N N . LYS A 1 190 ? 3.982 -9.149 -28.385 1.00 94.50 190 LYS A N 1
ATOM 1497 C CA . LYS A 1 190 ? 4.846 -9.305 -29.561 1.00 94.50 190 LYS A CA 1
ATOM 1498 C C . LYS A 1 190 ? 6.290 -9.660 -29.188 1.00 94.50 190 LYS A C 1
ATOM 1500 O O . LYS A 1 190 ? 6.923 -10.418 -29.914 1.00 94.50 190 LYS A O 1
ATOM 1505 N N . ALA A 1 191 ? 6.821 -9.079 -28.113 1.00 94.62 191 ALA A N 1
ATOM 1506 C CA . ALA A 1 191 ? 8.192 -9.318 -27.659 1.00 94.62 191 ALA A CA 1
ATOM 1507 C C . ALA A 1 191 ? 8.360 -10.678 -26.958 1.00 94.62 191 ALA A C 1
ATOM 1509 O O . ALA A 1 191 ? 9.429 -11.273 -27.041 1.00 94.62 191 ALA A O 1
ATOM 1510 N N . PHE A 1 192 ? 7.306 -11.171 -26.304 1.00 95.69 192 PHE A N 1
ATOM 1511 C CA . PHE A 1 192 ? 7.293 -12.420 -25.545 1.00 95.69 192 PHE A CA 1
ATOM 1512 C C . PHE A 1 192 ? 6.094 -13.295 -25.953 1.00 95.69 192 PHE A C 1
ATOM 1514 O O . PHE A 1 192 ? 5.167 -13.463 -25.161 1.00 95.69 192 PHE A O 1
ATOM 1521 N N . PRO A 1 193 ? 6.084 -13.852 -27.180 1.00 94.25 193 PRO A N 1
ATOM 1522 C CA . PRO A 1 193 ? 4.940 -14.608 -27.701 1.00 94.25 193 PRO A CA 1
ATOM 1523 C C . PRO A 1 193 ? 4.628 -15.876 -26.893 1.00 94.25 193 PRO A C 1
ATOM 1525 O O . PRO A 1 193 ? 3.471 -16.278 -26.815 1.00 94.25 193 PRO A O 1
ATOM 1528 N N . ASP A 1 194 ? 5.641 -16.466 -26.255 1.00 94.19 194 ASP A N 1
ATOM 1529 C CA . ASP A 1 194 ? 5.513 -17.703 -25.475 1.00 94.19 194 ASP A CA 1
ATOM 1530 C C . ASP A 1 194 ? 5.154 -17.460 -24.000 1.00 94.19 194 ASP A C 1
ATOM 1532 O O . ASP A 1 194 ? 5.042 -18.407 -23.222 1.00 94.19 194 ASP A O 1
ATOM 1536 N N . ARG A 1 195 ? 4.996 -16.195 -23.583 1.00 95.69 195 ARG A N 1
ATOM 1537 C CA . ARG A 1 195 ? 4.702 -15.831 -22.192 1.00 95.69 195 ARG A CA 1
ATOM 1538 C C . ARG A 1 195 ? 3.295 -15.252 -22.064 1.00 95.69 195 ARG A C 1
ATOM 1540 O O . ARG A 1 195 ? 2.938 -14.348 -22.823 1.00 95.69 195 ARG A O 1
ATOM 1547 N N . PRO A 1 196 ? 2.494 -15.689 -21.077 1.00 95.00 196 PRO A N 1
ATOM 1548 C CA . PRO A 1 196 ? 1.186 -15.098 -20.849 1.00 95.00 196 PRO A CA 1
ATOM 1549 C C . PRO A 1 196 ? 1.339 -13.664 -20.324 1.00 95.00 196 PRO A C 1
ATOM 1551 O O . PRO A 1 196 ? 1.871 -13.438 -19.236 1.00 95.00 196 PRO A O 1
ATOM 1554 N N . VAL A 1 197 ? 0.855 -12.692 -21.102 1.00 94.62 197 VAL A N 1
ATOM 1555 C CA . VAL A 1 197 ? 0.780 -11.276 -20.710 1.00 94.62 197 VAL A CA 1
ATOM 1556 C C . VAL A 1 197 ? -0.635 -10.970 -20.230 1.00 94.62 197 VAL A C 1
ATOM 1558 O O . VAL A 1 197 ? -1.581 -11.032 -21.018 1.00 94.62 197 VAL A O 1
ATOM 1561 N N . VAL A 1 198 ? -0.780 -10.628 -18.950 1.00 93.19 198 VAL A N 1
ATOM 1562 C CA . VAL A 1 198 ? -2.081 -10.414 -18.303 1.00 93.19 198 VAL A CA 1
ATOM 1563 C C . VAL A 1 198 ? -2.228 -8.962 -17.872 1.00 93.19 198 VAL A C 1
ATOM 1565 O O . VAL A 1 198 ? -1.480 -8.475 -17.025 1.00 93.19 198 VAL A O 1
ATOM 1568 N N . GLU A 1 199 ? -3.226 -8.277 -18.427 1.00 92.50 199 GLU A N 1
ATOM 1569 C CA . GLU A 1 199 ? -3.588 -6.928 -17.996 1.00 92.50 199 GLU A CA 1
ATOM 1570 C C . GLU A 1 199 ? -4.494 -6.971 -16.756 1.00 92.50 199 GLU A C 1
ATOM 1572 O O . GLU A 1 199 ? -5.559 -7.599 -16.737 1.00 92.50 199 GLU A O 1
ATOM 1577 N N . VAL A 1 200 ? -4.073 -6.272 -15.707 1.00 91.38 200 VAL A N 1
ATOM 1578 C CA . VAL A 1 200 ? -4.765 -6.194 -14.425 1.00 91.38 200 VAL A CA 1
ATOM 1579 C C . VAL A 1 200 ? -5.380 -4.809 -14.274 1.00 91.38 200 VAL A C 1
ATOM 1581 O O . VAL A 1 200 ? -4.698 -3.796 -14.130 1.00 91.38 200 VAL A O 1
ATOM 1584 N N . THR A 1 201 ? -6.709 -4.781 -14.284 1.00 88.12 201 THR A N 1
ATOM 1585 C CA . THR A 1 201 ? -7.532 -3.575 -14.168 1.00 88.12 201 THR A CA 1
ATOM 1586 C C . THR A 1 201 ? -8.425 -3.662 -12.934 1.00 88.12 201 THR A C 1
ATOM 1588 O O . THR A 1 201 ? -8.545 -4.713 -12.299 1.00 88.12 201 THR A O 1
ATOM 1591 N N . SER A 1 202 ? -9.126 -2.575 -12.607 1.00 81.88 202 SER A N 1
ATOM 1592 C CA . SER A 1 202 ? -10.103 -2.565 -11.511 1.00 81.88 202 SER A CA 1
ATOM 1593 C C . SER A 1 202 ? -11.264 -3.551 -11.721 1.00 81.88 202 SER A C 1
ATOM 1595 O O . SER A 1 202 ? -11.856 -4.003 -10.737 1.00 81.88 202 SER A O 1
ATOM 1597 N N . ALA A 1 203 ? -11.567 -3.916 -12.975 1.00 84.38 203 ALA A N 1
ATOM 1598 C CA . ALA A 1 203 ? -12.588 -4.898 -13.339 1.00 84.38 203 ALA A CA 1
ATOM 1599 C C . ALA A 1 203 ? -12.080 -6.351 -13.286 1.00 84.38 203 ALA A C 1
ATOM 1601 O O . ALA A 1 203 ? -12.886 -7.284 -13.223 1.00 84.38 203 ALA A O 1
ATOM 1602 N N . THR A 1 204 ? -10.761 -6.559 -13.290 1.00 85.31 204 THR A N 1
ATOM 1603 C CA . THR A 1 204 ? -10.159 -7.893 -13.255 1.00 85.31 204 THR A CA 1
ATOM 1604 C C . THR A 1 204 ? -10.415 -8.542 -11.887 1.00 85.31 204 THR A C 1
ATOM 1606 O O . THR A 1 204 ? -10.311 -7.908 -10.832 1.00 85.31 204 THR A O 1
ATOM 1609 N N . LYS A 1 205 ? -10.793 -9.829 -11.879 1.00 86.62 205 LYS A N 1
ATOM 1610 C CA . LYS A 1 205 ? -10.829 -10.628 -10.639 1.00 86.62 205 LYS A CA 1
ATOM 1611 C C . LYS A 1 205 ? -9.400 -10.826 -10.110 1.00 86.62 205 LYS A C 1
ATOM 1613 O O . LYS A 1 205 ? -8.443 -10.436 -10.761 1.00 86.62 205 LYS A O 1
ATOM 1618 N N . CYS A 1 206 ? -9.258 -11.402 -8.917 1.00 86.50 206 CYS A N 1
ATOM 1619 C CA . CYS A 1 206 ? -7.930 -11.754 -8.409 1.00 86.50 206 CYS A CA 1
ATOM 1620 C C . CYS A 1 206 ? -7.211 -12.669 -9.419 1.00 86.50 206 CYS A C 1
ATOM 1622 O O . CYS A 1 206 ? -7.800 -13.666 -9.844 1.00 86.50 206 CYS A O 1
ATOM 1624 N N . VAL A 1 207 ? -5.988 -12.308 -9.803 1.00 89.88 207 VAL A N 1
ATOM 1625 C CA . VAL A 1 207 ? -5.137 -13.036 -10.750 1.00 89.88 207 VAL A CA 1
ATOM 1626 C C . VAL A 1 207 ? -3.955 -13.597 -9.979 1.00 89.88 207 VAL A C 1
ATOM 1628 O O . VAL A 1 207 ? -3.198 -12.842 -9.380 1.00 89.88 207 VAL A O 1
ATOM 1631 N N . VAL A 1 208 ? -3.785 -14.915 -10.008 1.00 91.31 208 VAL A N 1
ATOM 1632 C CA . VAL A 1 208 ? -2.612 -15.576 -9.427 1.00 91.31 208 VAL A CA 1
ATOM 1633 C C . VAL A 1 208 ? -1.508 -15.634 -10.493 1.00 91.31 208 VAL A C 1
ATOM 1635 O O . VAL A 1 208 ? -1.790 -16.127 -11.585 1.00 91.31 208 VAL A O 1
ATOM 1638 N N . PRO A 1 209 ? -0.279 -15.146 -10.227 1.00 92.12 209 PRO A N 1
ATOM 1639 C CA . PRO A 1 209 ? 0.823 -15.225 -11.184 1.00 92.12 209 PRO A CA 1
ATOM 1640 C C . PRO A 1 209 ? 1.235 -16.674 -11.482 1.00 92.12 209 PRO A C 1
ATOM 1642 O O . PRO A 1 209 ? 1.780 -17.379 -10.628 1.00 92.12 209 PRO A O 1
ATOM 1645 N N . GLU A 1 210 ? 1.003 -17.117 -12.715 1.00 92.88 210 GLU A N 1
ATOM 1646 C CA . GLU A 1 210 ? 1.477 -18.410 -13.216 1.00 92.88 210 GLU A CA 1
ATOM 1647 C C . GLU A 1 210 ? 2.973 -18.340 -13.583 1.00 92.88 210 GLU A C 1
ATOM 1649 O O . GLU A 1 210 ? 3.461 -17.253 -13.907 1.00 92.88 210 GLU A O 1
ATOM 1654 N N . PRO A 1 211 ? 3.729 -19.455 -13.541 1.00 93.50 211 PRO A N 1
ATOM 1655 C CA . PRO A 1 211 ? 5.103 -19.486 -14.049 1.00 93.50 211 PRO A CA 1
ATOM 1656 C C . PRO A 1 211 ? 5.203 -18.891 -15.461 1.00 93.50 211 PRO A C 1
ATOM 1658 O O . PRO A 1 211 ? 4.326 -19.106 -16.297 1.00 93.50 211 PRO A O 1
ATOM 1661 N N . GLY A 1 212 ? 6.251 -18.120 -15.727 1.00 93.81 212 GLY A N 1
ATOM 1662 C CA . GLY A 1 212 ? 6.452 -17.423 -16.995 1.00 93.81 212 GLY A CA 1
ATOM 1663 C C . GLY A 1 212 ? 5.547 -16.208 -17.235 1.00 93.81 212 GLY A C 1
ATOM 1664 O O . GLY A 1 212 ? 5.708 -15.550 -18.263 1.00 93.81 212 GLY A O 1
ATOM 1665 N N . SER A 1 213 ? 4.610 -15.867 -16.344 1.00 95.69 213 SER A N 1
ATOM 1666 C CA . SER A 1 213 ? 3.664 -14.770 -16.590 1.00 95.69 213 SER A CA 1
ATOM 1667 C C . SER A 1 213 ? 4.271 -13.371 -16.453 1.00 95.69 213 SER A C 1
ATOM 1669 O O . SER A 1 213 ? 5.179 -13.113 -15.658 1.00 95.69 213 SER A O 1
ATOM 1671 N N . ILE A 1 214 ? 3.738 -12.454 -17.262 1.00 96.38 214 ILE A N 1
ATOM 1672 C CA . ILE A 1 214 ? 4.011 -11.019 -17.217 1.00 96.38 214 ILE A CA 1
ATOM 1673 C C . ILE A 1 214 ? 2.692 -10.335 -16.871 1.00 96.38 214 ILE A C 1
ATOM 1675 O O . ILE A 1 214 ? 1.784 -10.262 -17.702 1.00 96.38 214 ILE A O 1
ATOM 1679 N N . LEU A 1 215 ? 2.566 -9.836 -15.646 1.00 95.31 215 LEU A N 1
ATOM 1680 C CA . LEU A 1 215 ? 1.382 -9.089 -15.233 1.00 95.31 215 LEU A CA 1
ATOM 1681 C C . LEU A 1 215 ? 1.659 -7.606 -15.430 1.00 95.31 215 LEU A C 1
ATOM 1683 O O . LEU A 1 215 ? 2.745 -7.133 -15.114 1.00 95.31 215 LEU A O 1
ATOM 1687 N N . ILE A 1 216 ? 0.689 -6.865 -15.945 1.00 93.81 216 ILE A N 1
ATOM 1688 C CA . ILE A 1 216 ? 0.821 -5.431 -16.187 1.00 93.81 216 ILE A CA 1
ATOM 1689 C C . ILE A 1 216 ? -0.427 -4.701 -15.713 1.00 93.81 216 ILE A C 1
ATOM 1691 O O . ILE A 1 216 ? -1.541 -5.140 -15.988 1.00 93.81 216 ILE A O 1
ATOM 1695 N N . GLY A 1 217 ? -0.264 -3.588 -15.003 1.00 91.56 217 GLY A N 1
ATOM 1696 C CA . GLY A 1 217 ? -1.411 -2.783 -14.608 1.00 91.56 217 GLY A CA 1
ATOM 1697 C C . GLY A 1 217 ? -1.074 -1.491 -13.877 1.00 91.56 217 GLY A C 1
ATOM 1698 O O . GLY A 1 217 ? 0.083 -1.180 -13.587 1.00 91.56 217 GLY A O 1
ATOM 1699 N N . THR A 1 218 ? -2.142 -0.754 -13.568 1.00 88.12 218 THR A N 1
ATOM 1700 C CA . THR A 1 218 ? -2.103 0.479 -12.774 1.00 88.12 218 THR A CA 1
ATOM 1701 C C . THR A 1 218 ? -2.172 0.183 -11.279 1.00 88.12 218 THR A C 1
ATOM 1703 O O . THR A 1 218 ? -1.676 -0.847 -10.835 1.00 88.12 218 THR A O 1
ATOM 1706 N N . SER A 1 219 ? -2.790 1.042 -10.466 1.00 84.50 219 SER A N 1
ATOM 1707 C CA . SER A 1 219 ? -2.988 0.788 -9.033 1.00 84.50 219 SER A CA 1
ATOM 1708 C C . SER A 1 219 ? -3.791 -0.487 -8.738 1.00 84.50 219 SER A C 1
ATOM 1710 O O . SER A 1 219 ? -3.684 -1.051 -7.653 1.00 84.50 219 SER A O 1
ATOM 1712 N N . ALA A 1 220 ? -4.543 -1.017 -9.707 1.00 86.38 220 ALA A N 1
ATOM 1713 C CA . ALA A 1 220 ? -5.286 -2.262 -9.525 1.00 86.38 220 ALA A CA 1
ATOM 1714 C C . ALA A 1 220 ? -4.390 -3.471 -9.182 1.00 86.38 220 ALA A C 1
ATOM 1716 O O . ALA A 1 220 ? -4.867 -4.411 -8.548 1.00 86.38 220 ALA A O 1
ATOM 1717 N N . ILE A 1 221 ? -3.103 -3.465 -9.553 1.00 90.56 221 ILE A N 1
ATOM 1718 C CA . ILE A 1 221 ? -2.197 -4.586 -9.253 1.00 90.56 221 ILE A CA 1
ATOM 1719 C C . ILE A 1 221 ? -2.039 -4.828 -7.748 1.00 90.56 221 ILE A C 1
ATOM 1721 O O . ILE A 1 221 ? -1.880 -5.973 -7.328 1.00 90.56 221 ILE A O 1
ATOM 1725 N N . PHE A 1 222 ? -2.130 -3.777 -6.926 1.00 87.19 222 PHE A N 1
ATOM 1726 C CA . PHE A 1 222 ? -1.857 -3.868 -5.493 1.00 87.19 222 PHE A CA 1
ATOM 1727 C C . PHE A 1 222 ? -2.873 -4.735 -4.752 1.00 87.19 222 PHE A C 1
ATOM 1729 O O . PHE A 1 222 ? -2.496 -5.433 -3.812 1.00 87.19 222 PHE A O 1
ATOM 1736 N N . SER A 1 223 ? -4.135 -4.739 -5.194 1.00 82.81 223 SER A N 1
ATOM 1737 C CA . SER A 1 223 ? -5.223 -5.472 -4.535 1.00 82.81 223 SER A CA 1
ATOM 1738 C C . SER A 1 223 ? -5.744 -6.686 -5.309 1.00 82.81 223 SER A C 1
ATOM 1740 O O . SER A 1 223 ? -6.577 -7.439 -4.793 1.00 82.81 223 SER A O 1
ATOM 1742 N N . ARG A 1 224 ? -5.270 -6.902 -6.543 1.00 87.94 224 ARG A N 1
ATOM 1743 C CA . ARG A 1 224 ? -5.743 -7.977 -7.433 1.00 87.94 224 ARG A CA 1
ATOM 1744 C C . ARG A 1 224 ? -4.743 -9.107 -7.647 1.00 87.94 224 ARG A C 1
ATOM 1746 O O . ARG A 1 224 ? -5.098 -10.060 -8.333 1.00 87.94 224 ARG A O 1
ATOM 1753 N N . ILE A 1 225 ? -3.545 -9.026 -7.077 1.00 90.44 225 ILE A N 1
ATOM 1754 C CA . ILE A 1 225 ? -2.491 -10.029 -7.254 1.00 90.44 225 ILE A CA 1
ATOM 1755 C C . ILE A 1 225 ? -1.966 -10.456 -5.872 1.00 90.44 225 ILE A C 1
ATOM 1757 O O . ILE A 1 225 ? -1.699 -9.588 -5.038 1.00 90.44 225 ILE A O 1
ATOM 1761 N N . PRO A 1 226 ? -1.818 -11.764 -5.591 1.00 89.06 226 PRO A N 1
ATOM 1762 C CA . PRO A 1 226 ? -1.023 -12.238 -4.466 1.00 89.06 226 PRO A CA 1
ATOM 1763 C C . PRO A 1 226 ? 0.473 -12.074 -4.774 1.00 89.06 226 PRO A C 1
ATOM 1765 O O . PRO A 1 226 ? 0.959 -12.530 -5.809 1.00 89.06 226 PRO A O 1
ATOM 1768 N N . TRP A 1 227 ? 1.206 -11.433 -3.866 1.00 90.31 227 TRP A N 1
ATOM 1769 C CA . TRP A 1 227 ? 2.605 -11.054 -4.089 1.00 90.31 227 TRP A CA 1
ATOM 1770 C C . TRP A 1 227 ? 3.620 -12.146 -3.713 1.00 90.31 227 TRP A C 1
ATOM 1772 O O . TRP A 1 227 ? 4.766 -12.070 -4.140 1.00 90.31 227 TRP A O 1
ATOM 1782 N N . ASP A 1 228 ? 3.191 -13.210 -3.022 1.00 86.25 228 ASP A N 1
ATOM 1783 C CA . ASP A 1 228 ? 4.053 -14.292 -2.499 1.00 86.25 228 ASP A CA 1
ATOM 1784 C C . ASP A 1 228 ? 4.850 -15.057 -3.575 1.00 86.25 228 ASP A C 1
ATOM 1786 O O . ASP A 1 228 ? 5.816 -15.756 -3.272 1.00 86.25 228 ASP A O 1
ATOM 1790 N N . HIS A 1 229 ? 4.436 -14.957 -4.840 1.00 83.88 229 HIS A N 1
ATOM 1791 C CA . HIS A 1 229 ? 5.051 -15.656 -5.972 1.00 83.88 229 HIS A CA 1
ATOM 1792 C C . HIS A 1 229 ? 5.677 -14.711 -7.003 1.00 83.88 229 HIS A C 1
ATOM 1794 O O . HIS A 1 229 ? 6.130 -15.167 -8.049 1.00 83.88 229 HIS A O 1
ATOM 1800 N N . VAL A 1 230 ? 5.689 -13.402 -6.751 1.00 93.50 230 VAL A N 1
ATOM 1801 C CA . VAL A 1 230 ? 6.273 -12.417 -7.668 1.00 93.50 230 VAL A CA 1
ATOM 1802 C C . VAL A 1 23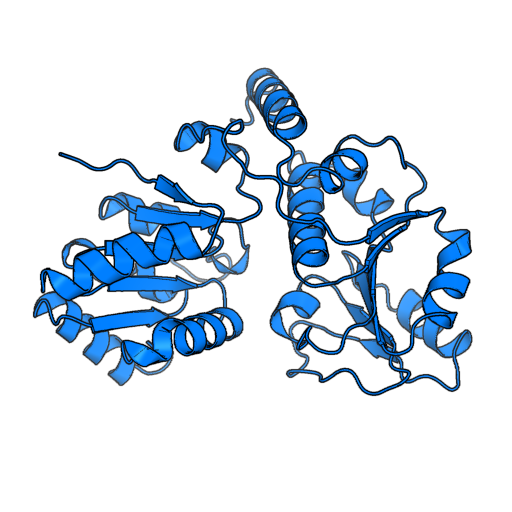0 ? 7.787 -12.385 -7.468 1.00 93.50 230 VAL A C 1
ATOM 1804 O O . VAL A 1 230 ? 8.254 -12.136 -6.361 1.00 93.50 230 VAL A O 1
ATOM 1807 N N . THR A 1 231 ? 8.567 -12.620 -8.529 1.00 92.94 231 THR A N 1
ATOM 1808 C CA . THR A 1 231 ? 10.040 -12.615 -8.437 1.00 92.94 231 THR A CA 1
ATOM 1809 C C . THR A 1 231 ? 10.612 -11.203 -8.478 1.00 92.94 231 THR A C 1
ATOM 1811 O O . THR A 1 231 ? 11.604 -10.919 -7.813 1.00 92.94 231 THR A O 1
ATOM 1814 N N . ALA A 1 232 ? 9.978 -10.310 -9.241 1.00 95.81 232 ALA A N 1
ATOM 1815 C CA . ALA A 1 232 ? 10.332 -8.899 -9.297 1.00 95.81 232 ALA A CA 1
ATOM 1816 C C . ALA A 1 232 ? 9.160 -8.031 -9.767 1.00 95.81 232 ALA A C 1
ATOM 1818 O O . ALA A 1 232 ? 8.248 -8.497 -10.458 1.00 95.81 232 ALA A O 1
ATOM 1819 N N . ALA A 1 233 ? 9.229 -6.740 -9.449 1.00 96.69 233 ALA A N 1
ATOM 1820 C CA . ALA A 1 233 ? 8.377 -5.725 -10.058 1.00 96.69 233 ALA A CA 1
ATOM 1821 C C . ALA A 1 233 ? 9.201 -4.676 -10.805 1.00 96.69 233 ALA A C 1
ATOM 1823 O O . ALA A 1 233 ? 10.346 -4.403 -10.452 1.00 96.69 233 ALA A O 1
ATOM 1824 N N . VAL A 1 234 ? 8.601 -4.055 -11.819 1.00 95.69 234 VAL A N 1
ATOM 1825 C CA . VAL A 1 234 ? 9.188 -2.926 -12.542 1.00 95.69 234 VAL A CA 1
ATOM 1826 C C . VAL A 1 234 ? 8.208 -1.763 -12.593 1.00 95.69 234 VAL A C 1
ATOM 1828 O O . VAL A 1 234 ? 7.079 -1.915 -13.055 1.00 95.69 234 VAL A O 1
ATOM 1831 N N . ALA A 1 235 ? 8.658 -0.581 -12.188 1.00 95.06 235 ALA A N 1
ATOM 1832 C CA . ALA A 1 235 ? 7.974 0.676 -12.446 1.00 95.06 235 ALA A CA 1
ATOM 1833 C C . ALA A 1 235 ? 8.419 1.219 -13.812 1.00 95.06 235 ALA A C 1
ATOM 1835 O O . ALA A 1 235 ? 9.573 1.605 -13.979 1.00 95.06 235 ALA A O 1
ATOM 1836 N N . THR A 1 236 ? 7.524 1.210 -14.803 1.00 89.12 236 THR A N 1
ATOM 1837 C CA . THR A 1 236 ? 7.889 1.386 -16.228 1.00 89.12 236 THR A CA 1
ATOM 1838 C C . THR A 1 236 ? 7.638 2.780 -16.810 1.00 89.12 236 THR A C 1
ATOM 1840 O O . THR A 1 236 ? 8.149 3.091 -17.883 1.00 89.12 236 THR A O 1
ATOM 1843 N N . SER A 1 237 ? 6.859 3.632 -16.135 1.00 80.38 237 SER A N 1
ATOM 1844 C CA . SER A 1 237 ? 6.429 4.948 -16.652 1.00 80.38 237 SER A CA 1
ATOM 1845 C C . SER A 1 237 ? 6.625 6.077 -15.639 1.00 80.38 237 SER A C 1
ATOM 1847 O O . SER A 1 237 ? 5.759 6.941 -15.487 1.00 80.38 237 SER A O 1
ATOM 1849 N N . LEU A 1 238 ? 7.755 6.063 -14.929 1.00 90.62 238 LEU A N 1
ATOM 1850 C CA . LEU A 1 238 ? 8.046 7.043 -13.882 1.00 90.62 238 LEU A CA 1
ATOM 1851 C C . LEU A 1 238 ? 8.138 8.467 -14.432 1.00 90.62 238 LEU A C 1
ATOM 1853 O O . LEU A 1 238 ? 7.531 9.374 -13.873 1.00 90.62 238 LEU A O 1
ATOM 1857 N N . ASP A 1 239 ? 8.814 8.659 -15.564 1.00 91.88 239 ASP A N 1
ATOM 1858 C CA . ASP A 1 239 ? 9.078 9.994 -16.117 1.00 91.88 239 ASP A CA 1
ATOM 1859 C C . ASP A 1 239 ? 7.785 10.760 -16.433 1.00 91.88 239 ASP A C 1
ATOM 1861 O O . ASP A 1 239 ? 7.640 11.928 -16.079 1.00 91.88 239 ASP A O 1
ATOM 1865 N N . ALA A 1 240 ? 6.804 10.085 -17.039 1.00 88.94 240 ALA A N 1
ATOM 1866 C CA . ALA A 1 240 ? 5.509 10.682 -17.361 1.00 88.94 240 ALA A CA 1
ATOM 1867 C C . ALA A 1 240 ? 4.720 11.085 -16.105 1.00 88.94 240 ALA A C 1
ATOM 1869 O O . ALA A 1 240 ? 3.947 12.041 -16.142 1.00 88.94 240 ALA A O 1
ATOM 1870 N N . GLN A 1 241 ? 4.897 10.354 -15.002 1.00 88.38 241 GLN A N 1
ATOM 1871 C CA . GLN A 1 241 ? 4.236 10.661 -13.741 1.00 88.38 241 GLN A CA 1
ATOM 1872 C C . GLN A 1 241 ? 4.929 11.807 -13.007 1.00 88.38 241 GLN A C 1
ATOM 1874 O O . GLN A 1 241 ? 4.253 12.709 -12.527 1.00 88.38 241 GLN A O 1
ATOM 1879 N N . LEU A 1 242 ? 6.260 11.804 -12.974 1.00 91.75 242 LEU A N 1
ATOM 1880 C CA . LEU A 1 242 ? 7.060 12.858 -12.351 1.00 91.75 242 LEU A CA 1
ATOM 1881 C C . LEU A 1 242 ? 6.949 14.197 -13.095 1.00 91.75 242 LEU A C 1
ATOM 1883 O O . LEU A 1 242 ? 7.064 15.251 -12.476 1.00 91.75 242 LEU A O 1
ATOM 1887 N N . ALA A 1 243 ? 6.699 14.161 -14.407 1.00 91.50 243 ALA A N 1
ATOM 1888 C CA . ALA A 1 243 ? 6.460 15.344 -15.232 1.00 91.50 243 ALA A CA 1
ATOM 1889 C C . ALA A 1 243 ? 4.986 15.791 -15.269 1.00 91.50 243 ALA A C 1
ATOM 1891 O O . ALA A 1 243 ? 4.662 16.777 -15.935 1.00 91.50 243 ALA A O 1
ATOM 1892 N N . PHE A 1 244 ? 4.070 15.070 -14.612 1.00 91.94 244 PHE A N 1
ATOM 1893 C CA . PHE A 1 244 ? 2.655 15.432 -14.623 1.00 91.94 244 PHE A CA 1
ATOM 1894 C C . PHE A 1 244 ? 2.441 16.751 -13.852 1.00 91.94 244 PHE A C 1
ATOM 1896 O O . PHE A 1 244 ? 2.912 16.855 -12.719 1.00 91.94 244 PHE A O 1
ATOM 1903 N N . PRO A 1 245 ? 1.737 17.755 -14.419 1.00 91.50 245 PRO A N 1
ATOM 1904 C CA . PRO A 1 245 ? 1.630 19.100 -13.844 1.00 91.50 245 PRO A CA 1
ATOM 1905 C C . PRO A 1 245 ? 0.610 19.163 -12.691 1.00 91.50 245 PRO A C 1
ATOM 1907 O O . PRO A 1 245 ? -0.373 19.898 -12.741 1.00 91.50 245 PRO A O 1
ATOM 1910 N N . ASP A 1 246 ? 0.849 18.370 -11.653 1.00 92.00 246 ASP A N 1
ATOM 1911 C CA . ASP A 1 246 ? 0.116 18.339 -10.391 1.00 92.00 246 ASP A CA 1
ATOM 1912 C C . ASP A 1 246 ? 1.137 18.401 -9.249 1.00 92.00 246 ASP A C 1
ATOM 1914 O O . ASP A 1 246 ? 2.105 17.636 -9.237 1.00 92.00 246 ASP A O 1
ATOM 1918 N N . TYR A 1 247 ? 0.923 19.291 -8.278 1.00 91.69 247 TYR A N 1
ATOM 1919 C CA . TYR A 1 247 ? 1.814 19.469 -7.126 1.00 91.69 247 TYR A CA 1
ATOM 1920 C C . TYR A 1 247 ? 1.900 18.220 -6.223 1.00 91.69 247 TYR A C 1
ATOM 1922 O O . TYR A 1 247 ? 2.817 18.097 -5.406 1.00 91.69 247 TYR A O 1
ATOM 1930 N N . ARG A 1 248 ? 0.961 17.274 -6.366 1.00 92.44 248 ARG A N 1
ATOM 1931 C CA . ARG A 1 248 ? 0.967 15.971 -5.683 1.00 92.44 248 ARG A CA 1
ATOM 1932 C C . ARG A 1 248 ? 1.553 14.836 -6.514 1.00 92.44 248 ARG A C 1
ATOM 1934 O O . ARG A 1 248 ? 1.677 13.726 -6.006 1.00 92.44 248 ARG A O 1
ATOM 1941 N N . SER A 1 249 ? 1.937 15.070 -7.768 1.00 92.69 249 SER A N 1
ATOM 1942 C CA . SER A 1 249 ? 2.442 14.011 -8.654 1.00 92.69 249 SER A CA 1
ATOM 1943 C C . SER A 1 249 ? 3.664 13.285 -8.077 1.00 92.69 249 SER A C 1
ATOM 1945 O O . SER A 1 249 ? 3.722 12.054 -8.103 1.00 92.69 249 SER A O 1
ATOM 1947 N N . HIS A 1 250 ? 4.616 14.027 -7.502 1.00 94.69 250 HIS A N 1
ATOM 1948 C CA . HIS A 1 250 ? 5.835 13.484 -6.893 1.00 94.69 250 HIS A CA 1
ATOM 1949 C C . HIS A 1 250 ? 5.526 12.632 -5.665 1.00 94.69 250 HIS A C 1
ATOM 1951 O O . HIS A 1 250 ? 6.006 11.506 -5.568 1.00 94.69 250 HIS A O 1
ATOM 1957 N N . GLU A 1 251 ? 4.666 13.139 -4.784 1.00 94.94 251 GLU A N 1
ATOM 1958 C CA . GLU A 1 251 ? 4.188 12.431 -3.595 1.00 94.94 251 GLU A CA 1
ATOM 1959 C C . GLU A 1 251 ? 3.457 11.143 -3.967 1.00 94.94 251 GLU A C 1
ATOM 1961 O O . GLU A 1 251 ? 3.832 10.068 -3.509 1.00 94.94 251 GLU A O 1
ATOM 1966 N N . HIS A 1 252 ? 2.487 11.224 -4.880 1.00 91.50 252 HIS A N 1
ATOM 1967 C CA . HIS A 1 252 ? 1.757 10.053 -5.350 1.00 91.50 252 HIS A CA 1
ATOM 1968 C C . HIS A 1 252 ? 2.705 9.021 -5.975 1.00 91.50 252 HIS A C 1
ATOM 1970 O O . HIS A 1 252 ? 2.565 7.825 -5.747 1.00 91.50 252 HIS A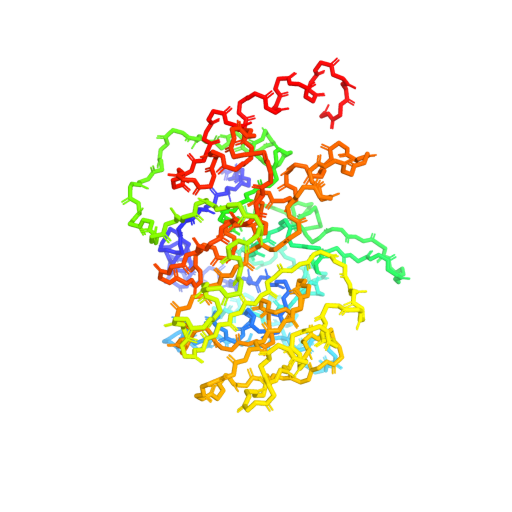 O 1
ATOM 1976 N N . THR A 1 253 ? 3.708 9.453 -6.746 1.00 93.44 253 THR A N 1
ATOM 1977 C CA . THR A 1 253 ? 4.716 8.537 -7.313 1.00 93.44 253 THR A CA 1
ATOM 1978 C C . THR A 1 253 ? 5.508 7.831 -6.223 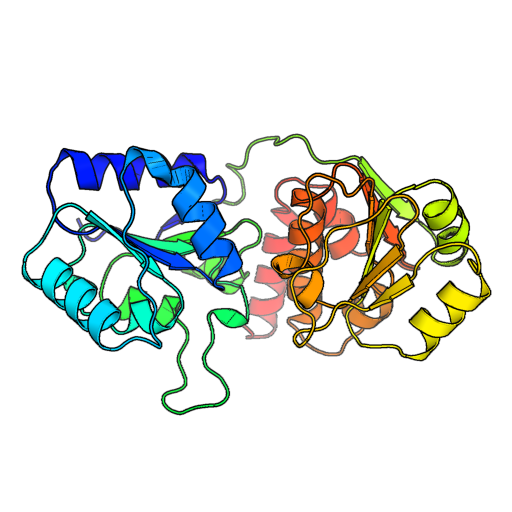1.00 93.44 253 THR A C 1
ATOM 1980 O O . THR A 1 253 ? 5.651 6.611 -6.271 1.00 93.44 253 THR A O 1
ATOM 1983 N N . LEU A 1 254 ? 5.982 8.580 -5.228 1.00 94.00 254 LEU A N 1
ATOM 1984 C CA . LEU A 1 254 ? 6.729 8.025 -4.109 1.00 94.00 254 LEU A CA 1
ATOM 1985 C C . LEU A 1 254 ? 5.899 6.994 -3.335 1.00 94.00 254 LEU A C 1
ATOM 1987 O O . LEU A 1 254 ? 6.397 5.908 -3.050 1.00 94.00 254 LEU A O 1
ATOM 1991 N N . GLN A 1 255 ? 4.627 7.290 -3.061 1.00 91.06 255 GLN A N 1
ATOM 1992 C CA . GLN A 1 255 ? 3.716 6.379 -2.365 1.00 91.06 255 GLN A CA 1
ATOM 1993 C C . GLN A 1 255 ? 3.554 5.051 -3.106 1.00 91.06 255 GLN A C 1
ATOM 1995 O O . GLN A 1 255 ? 3.720 3.987 -2.512 1.00 91.06 255 GLN A O 1
ATOM 2000 N N . GLN A 1 256 ? 3.297 5.097 -4.417 1.00 91.38 256 GLN A N 1
ATOM 2001 C CA . GLN A 1 256 ? 3.141 3.888 -5.231 1.00 91.38 256 GLN A CA 1
ATOM 2002 C C . GLN A 1 256 ? 4.447 3.081 -5.316 1.00 91.38 256 GLN A C 1
ATOM 2004 O O . GLN A 1 256 ? 4.421 1.850 -5.284 1.00 91.38 256 GLN A O 1
ATOM 2009 N N . LEU A 1 257 ? 5.601 3.754 -5.366 1.00 93.69 257 LEU A N 1
ATOM 2010 C CA . LEU A 1 257 ? 6.904 3.088 -5.360 1.00 93.69 257 LEU A CA 1
ATOM 2011 C C . LEU A 1 257 ? 7.215 2.427 -4.014 1.00 93.69 257 LEU A C 1
ATOM 2013 O O . LEU A 1 257 ? 7.673 1.288 -4.010 1.00 93.69 257 LEU A O 1
ATOM 2017 N N . ILE A 1 258 ? 6.927 3.083 -2.886 1.00 91.12 258 ILE A N 1
ATOM 2018 C CA . ILE A 1 258 ? 7.063 2.481 -1.548 1.00 91.12 258 ILE A CA 1
ATOM 2019 C C . ILE A 1 258 ? 6.133 1.267 -1.421 1.00 91.12 258 ILE A C 1
ATOM 2021 O O . ILE A 1 258 ? 6.546 0.206 -0.956 1.00 91.12 258 ILE A O 1
ATOM 2025 N N . GLN A 1 259 ? 4.899 1.388 -1.908 1.00 87.81 259 GLN A N 1
ATOM 2026 C CA . GLN A 1 259 ? 3.933 0.297 -1.945 1.00 87.81 259 GLN A CA 1
ATOM 2027 C C . GLN A 1 259 ? 4.395 -0.899 -2.790 1.00 87.81 259 GLN A C 1
ATOM 2029 O O . GLN A 1 259 ? 4.139 -2.041 -2.405 1.00 87.81 259 GLN A O 1
ATOM 2034 N N . LEU A 1 260 ? 5.046 -0.670 -3.933 1.00 91.56 260 LEU A N 1
ATOM 2035 C CA . LEU A 1 260 ? 5.656 -1.738 -4.731 1.00 91.56 260 LEU A CA 1
ATOM 2036 C C . LEU A 1 260 ? 6.844 -2.354 -4.007 1.00 91.56 260 LEU A C 1
ATOM 2038 O O . LEU A 1 260 ? 6.899 -3.570 -3.850 1.00 91.56 260 LEU A O 1
ATOM 2042 N N . ARG A 1 261 ? 7.768 -1.507 -3.547 1.00 91.50 261 ARG A N 1
ATOM 2043 C CA . ARG A 1 261 ? 8.989 -1.883 -2.831 1.00 91.50 261 ARG A CA 1
ATOM 2044 C C . ARG A 1 261 ? 8.680 -2.823 -1.671 1.00 91.50 261 ARG A C 1
ATOM 2046 O O . ARG A 1 261 ? 9.318 -3.853 -1.534 1.00 91.50 261 ARG A O 1
ATOM 2053 N N . ASN A 1 262 ? 7.657 -2.518 -0.883 1.00 87.00 262 ASN A N 1
ATOM 2054 C CA . ASN A 1 262 ? 7.320 -3.304 0.302 1.00 87.00 262 ASN A CA 1
ATOM 2055 C C . ASN A 1 262 ? 6.598 -4.631 -0.017 1.00 87.00 262 ASN A C 1
ATOM 2057 O O . ASN A 1 262 ? 6.251 -5.371 0.901 1.00 87.00 262 ASN A O 1
ATOM 2061 N N . ARG A 1 263 ? 6.348 -4.939 -1.298 1.00 88.06 263 ARG A N 1
ATOM 2062 C CA . ARG A 1 263 ? 5.660 -6.159 -1.753 1.00 88.06 263 ARG A CA 1
ATOM 2063 C C . ARG A 1 263 ? 6.541 -7.107 -2.565 1.00 88.06 263 ARG A C 1
ATOM 2065 O O . ARG A 1 263 ? 6.090 -8.201 -2.890 1.00 88.06 263 ARG A O 1
ATOM 2072 N N . VAL A 1 264 ? 7.765 -6.711 -2.907 1.00 92.12 264 VAL A N 1
ATOM 2073 C CA . VAL A 1 264 ? 8.682 -7.519 -3.721 1.00 92.12 264 VAL A CA 1
ATOM 2074 C C . VAL A 1 264 ? 10.050 -7.611 -3.077 1.00 92.12 264 VAL A C 1
ATOM 2076 O O . VAL A 1 264 ? 10.447 -6.734 -2.324 1.00 92.12 264 VAL A O 1
ATOM 2079 N N . THR A 1 265 ? 10.798 -8.654 -3.422 1.00 91.50 265 THR A N 1
ATOM 2080 C CA . THR A 1 265 ? 12.205 -8.807 -3.027 1.00 91.50 265 THR A CA 1
ATOM 2081 C C . THR A 1 265 ? 13.161 -8.039 -3.937 1.00 91.50 265 THR A C 1
ATOM 2083 O O . THR A 1 265 ? 14.272 -7.718 -3.520 1.00 91.50 265 THR A O 1
ATOM 2086 N N . GLN A 1 266 ? 12.739 -7.737 -5.169 1.00 95.56 266 GLN A N 1
ATOM 2087 C CA . GLN A 1 266 ? 13.508 -6.960 -6.138 1.00 95.56 266 GLN A CA 1
ATOM 2088 C C . GLN A 1 266 ? 12.594 -5.998 -6.907 1.00 95.56 266 GLN A C 1
ATOM 2090 O O . GLN A 1 266 ? 11.601 -6.408 -7.518 1.00 95.56 266 GLN A O 1
ATOM 2095 N N . LEU A 1 267 ? 12.935 -4.710 -6.874 1.00 96.88 267 LEU A N 1
ATOM 2096 C CA . LEU A 1 267 ? 12.223 -3.635 -7.557 1.00 96.88 267 LEU A CA 1
ATOM 2097 C C . LEU A 1 267 ? 13.133 -2.983 -8.596 1.00 96.88 267 LEU A C 1
ATOM 2099 O O . LEU A 1 267 ? 14.219 -2.501 -8.288 1.00 96.88 267 LEU A O 1
ATOM 2103 N N . TYR A 1 268 ? 12.636 -2.878 -9.819 1.00 97.44 268 TYR A N 1
ATOM 2104 C CA . TYR A 1 268 ? 13.279 -2.135 -10.888 1.00 97.44 268 TYR A CA 1
ATOM 2105 C C . TYR A 1 268 ? 12.548 -0.815 -11.144 1.00 97.44 268 TYR A C 1
ATOM 2107 O O . TYR A 1 268 ? 11.328 -0.784 -11.295 1.00 97.44 268 TYR A O 1
ATOM 2115 N N . MET A 1 269 ? 13.288 0.284 -11.244 1.00 96.94 269 MET A N 1
ATOM 2116 C CA . MET A 1 269 ? 12.753 1.600 -11.594 1.00 96.94 269 MET A CA 1
ATOM 2117 C C . MET A 1 269 ? 13.282 2.009 -12.964 1.00 96.94 269 MET A C 1
ATOM 2119 O O . MET A 1 269 ? 14.451 2.363 -13.104 1.00 96.94 269 MET A O 1
ATOM 2123 N N . ALA A 1 270 ? 12.430 1.939 -13.986 1.00 94.88 270 ALA A N 1
ATOM 2124 C CA . ALA A 1 270 ? 12.779 2.352 -15.337 1.00 94.88 270 ALA A CA 1
ATOM 2125 C C . ALA A 1 270 ? 12.491 3.849 -15.513 1.00 94.88 270 ALA A C 1
ATOM 2127 O O . ALA A 1 270 ? 11.334 4.276 -15.515 1.00 94.88 270 ALA A O 1
ATOM 2128 N N . THR A 1 271 ? 13.548 4.649 -15.644 1.00 95.12 271 THR A N 1
ATOM 2129 C CA . THR A 1 271 ? 13.452 6.113 -15.757 1.00 95.12 271 THR A CA 1
ATOM 2130 C C . THR A 1 271 ? 14.654 6.694 -16.494 1.00 95.12 271 THR A C 1
ATOM 2132 O O . THR A 1 271 ? 15.774 6.188 -16.389 1.00 95.12 271 THR A O 1
ATOM 2135 N N . TYR A 1 272 ? 14.433 7.779 -17.236 1.00 95.44 272 TYR A N 1
ATOM 2136 C CA . TYR A 1 272 ? 15.511 8.593 -17.807 1.00 95.44 272 TYR A CA 1
ATOM 2137 C C . TYR A 1 272 ? 16.087 9.619 -16.817 1.00 95.44 272 TYR A C 1
ATOM 2139 O O . TYR A 1 272 ? 17.103 10.247 -17.116 1.00 95.44 272 TYR A O 1
ATOM 2147 N N . ALA A 1 273 ? 15.479 9.778 -15.639 1.00 95.25 273 ALA A N 1
ATOM 2148 C CA . ALA A 1 273 ? 15.869 10.725 -14.601 1.00 95.25 273 ALA A CA 1
ATOM 2149 C C . ALA A 1 273 ? 16.276 10.006 -13.294 1.00 95.25 273 ALA A C 1
ATOM 2151 O O . ALA A 1 273 ? 15.640 10.200 -12.256 1.00 95.25 273 ALA A O 1
ATOM 2152 N N . PRO A 1 274 ? 17.361 9.203 -13.289 1.00 95.69 274 PRO A N 1
ATOM 2153 C CA . PRO A 1 274 ? 17.760 8.426 -12.113 1.00 95.69 274 PRO A CA 1
ATOM 2154 C C . PRO A 1 274 ? 18.081 9.302 -10.893 1.00 95.69 274 PRO A C 1
ATOM 2156 O O . PRO A 1 274 ? 17.866 8.880 -9.765 1.00 95.69 274 PRO A O 1
ATOM 2159 N N . ALA A 1 275 ? 18.553 10.534 -11.105 1.00 96.00 275 ALA A N 1
ATOM 2160 C CA . ALA A 1 275 ? 18.878 11.485 -10.042 1.00 96.00 275 ALA A CA 1
ATOM 2161 C C . ALA A 1 275 ? 17.658 12.244 -9.476 1.00 96.00 275 ALA A C 1
ATOM 2163 O O . ALA A 1 275 ? 17.827 13.113 -8.625 1.00 96.00 275 ALA A O 1
ATOM 2164 N N . HIS A 1 276 ? 16.436 11.965 -9.947 1.00 96.31 276 HIS A N 1
ATOM 2165 C CA . HIS A 1 276 ? 15.242 12.659 -9.466 1.00 96.31 276 HIS A CA 1
ATOM 2166 C C . HIS A 1 276 ? 15.024 12.407 -7.956 1.00 96.31 276 HIS A C 1
ATOM 2168 O O . HIS A 1 276 ? 15.120 11.251 -7.533 1.00 96.31 276 HIS A O 1
ATOM 2174 N N . PRO A 1 277 ? 14.657 13.422 -7.140 1.00 95.38 277 PRO A N 1
ATOM 2175 C CA . PRO A 1 277 ? 14.514 13.269 -5.687 1.00 95.38 277 PRO A CA 1
ATOM 2176 C C . PRO A 1 277 ? 13.603 12.114 -5.261 1.00 95.38 277 PRO A C 1
ATOM 2178 O O . PRO A 1 277 ? 13.956 11.350 -4.372 1.00 95.38 277 PRO A O 1
ATOM 2181 N N . VAL A 1 278 ? 12.465 11.930 -5.940 1.00 95.62 278 VAL A N 1
ATOM 2182 C CA . VAL A 1 278 ? 11.552 10.794 -5.698 1.00 95.62 278 VAL A CA 1
ATOM 2183 C C . VAL A 1 278 ? 12.219 9.440 -5.963 1.00 95.62 278 VAL A C 1
ATOM 2185 O O . VAL A 1 278 ? 12.030 8.514 -5.186 1.00 95.62 278 VAL A O 1
ATOM 2188 N N . VAL A 1 279 ? 13.008 9.310 -7.034 1.00 96.06 279 VAL A N 1
ATOM 2189 C CA . VAL A 1 279 ? 13.689 8.048 -7.379 1.00 96.06 279 VAL A CA 1
ATOM 2190 C C . VAL A 1 279 ? 14.739 7.721 -6.317 1.00 96.06 279 VAL A C 1
ATOM 2192 O O . VAL A 1 279 ? 14.809 6.592 -5.841 1.00 96.06 279 VAL A O 1
ATOM 2195 N N . GLN A 1 280 ? 15.493 8.728 -5.873 1.00 95.25 280 GLN A N 1
ATOM 2196 C CA . GLN A 1 280 ? 16.476 8.587 -4.796 1.00 95.25 280 GLN A CA 1
ATOM 2197 C C . GLN A 1 280 ? 15.823 8.273 -3.440 1.00 95.25 280 GLN A C 1
ATOM 2199 O O . GLN A 1 280 ? 16.331 7.447 -2.686 1.00 95.25 280 GLN A O 1
ATOM 2204 N N . ALA A 1 281 ? 14.666 8.871 -3.149 1.00 93.12 281 ALA A N 1
ATOM 2205 C CA . ALA A 1 281 ? 13.918 8.661 -1.911 1.00 93.12 281 ALA A CA 1
ATOM 2206 C C . ALA A 1 281 ? 13.479 7.199 -1.705 1.00 93.12 281 ALA A C 1
ATOM 2208 O O . ALA A 1 281 ? 13.440 6.723 -0.574 1.00 93.12 281 ALA A O 1
ATOM 2209 N N . VAL A 1 282 ? 13.195 6.449 -2.776 1.00 92.88 282 VAL A N 1
ATOM 2210 C CA . VAL A 1 282 ? 12.761 5.040 -2.675 1.00 92.88 282 VAL A CA 1
ATOM 2211 C C . VAL A 1 282 ? 13.849 4.126 -2.105 1.00 92.88 282 VAL A C 1
ATOM 2213 O O . VAL A 1 282 ? 13.521 3.117 -1.474 1.00 92.88 282 VAL A O 1
ATOM 2216 N N . HIS A 1 283 ? 15.123 4.498 -2.260 1.00 90.56 283 HIS A N 1
ATOM 2217 C CA . HIS A 1 283 ? 16.273 3.788 -1.690 1.00 90.56 283 HIS A CA 1
ATOM 2218 C C . HIS A 1 283 ? 16.446 3.999 -0.176 1.00 90.56 283 HIS A C 1
ATOM 2220 O O . HIS A 1 283 ? 17.386 3.470 0.408 1.00 90.56 283 HIS A O 1
ATOM 2226 N N . GLN A 1 284 ? 15.564 4.767 0.463 1.00 86.12 284 GLN A N 1
ATOM 2227 C CA . GLN A 1 284 ? 15.576 5.023 1.901 1.00 86.12 284 GLN A CA 1
ATOM 2228 C C . GLN A 1 284 ? 14.350 4.364 2.526 1.00 86.12 284 GLN A C 1
ATOM 2230 O O . GLN A 1 284 ? 13.241 4.516 2.007 1.00 86.12 284 GLN A O 1
ATOM 2235 N N . THR A 1 285 ? 14.515 3.650 3.643 1.00 77.88 285 THR A N 1
ATOM 2236 C CA . THR A 1 285 ? 13.387 3.024 4.358 1.00 77.88 285 THR A CA 1
ATOM 2237 C C . THR A 1 285 ? 12.302 4.046 4.644 1.00 77.88 285 THR A C 1
ATOM 2239 O O . THR A 1 285 ? 11.145 3.834 4.264 1.00 77.88 285 THR A O 1
ATOM 2242 N N . TYR A 1 286 ? 12.724 5.205 5.151 1.00 80.81 286 TYR A N 1
ATOM 2243 C CA . TYR A 1 286 ? 11.908 6.397 5.232 1.00 80.81 286 TYR A CA 1
ATOM 2244 C C . TYR A 1 286 ? 12.627 7.621 4.643 1.00 80.81 286 TYR A C 1
ATOM 2246 O O . TYR A 1 286 ? 13.706 7.985 5.115 1.00 80.81 286 TYR A O 1
ATOM 2254 N N . PRO A 1 287 ? 12.041 8.306 3.647 1.00 86.56 287 PRO A N 1
ATOM 2255 C CA . PRO A 1 287 ? 12.705 9.414 2.976 1.00 86.56 287 PRO A CA 1
ATOM 2256 C C . PRO A 1 287 ? 12.499 10.756 3.696 1.00 86.56 287 PRO A C 1
ATOM 2258 O O . PRO A 1 287 ? 11.873 11.674 3.165 1.00 86.56 287 PRO A O 1
ATOM 2261 N N . ALA A 1 288 ? 13.033 10.884 4.917 1.00 85.31 288 ALA A N 1
ATOM 2262 C CA . ALA A 1 288 ? 12.851 12.063 5.777 1.00 85.31 288 ALA A CA 1
ATOM 2263 C C . ALA A 1 288 ? 13.241 13.380 5.091 1.00 85.31 288 ALA A C 1
ATOM 2265 O O . ALA A 1 288 ? 12.514 14.370 5.178 1.00 85.31 288 ALA A O 1
ATOM 2266 N N . GLN A 1 289 ? 14.359 13.373 4.360 1.00 88.69 289 GLN A N 1
ATOM 2267 C CA . GLN A 1 289 ? 14.829 14.547 3.628 1.00 88.69 289 GLN A CA 1
ATOM 2268 C C . GLN A 1 289 ? 13.827 14.978 2.550 1.00 88.69 289 GLN A C 1
ATOM 2270 O O . GLN A 1 289 ? 13.497 16.156 2.460 1.00 88.69 289 GLN A O 1
ATOM 2275 N N . TRP A 1 290 ? 13.278 14.025 1.789 1.00 93.38 290 TRP A N 1
ATOM 2276 C CA . TRP A 1 290 ? 12.279 14.321 0.760 1.00 93.38 290 TRP A CA 1
ATOM 2277 C C . TRP A 1 290 ? 11.011 14.943 1.362 1.00 93.38 290 TRP A C 1
ATOM 2279 O O . TRP A 1 290 ? 10.494 15.918 0.813 1.00 93.38 290 TRP A O 1
ATOM 2289 N N . TYR A 1 291 ? 10.533 14.432 2.506 1.00 92.06 291 TYR A N 1
ATOM 2290 C CA . TYR A 1 291 ? 9.400 15.038 3.213 1.00 92.06 291 TYR A CA 1
ATOM 2291 C C . TYR A 1 291 ? 9.730 16.459 3.670 1.00 92.06 291 TYR A C 1
ATOM 2293 O O . TYR A 1 291 ? 8.937 17.363 3.429 1.00 92.06 291 TYR A O 1
ATOM 2301 N N . SER A 1 292 ? 10.896 16.673 4.285 1.00 91.31 292 SER A N 1
ATOM 2302 C CA . SER A 1 292 ? 11.337 17.997 4.742 1.00 91.31 292 SER A CA 1
ATOM 2303 C C . SER A 1 292 ? 11.356 19.021 3.600 1.00 91.31 292 SER A C 1
ATOM 2305 O O . SER A 1 292 ? 10.743 20.089 3.707 1.00 91.31 292 SER A O 1
ATOM 2307 N N . ASP A 1 293 ? 11.976 18.662 2.473 1.00 94.06 293 ASP A N 1
ATOM 2308 C CA . ASP A 1 293 ? 12.085 19.527 1.296 1.00 94.06 293 ASP A CA 1
ATOM 2309 C C . ASP A 1 293 ? 10.706 19.824 0.687 1.00 94.06 293 ASP A C 1
ATOM 2311 O O . ASP A 1 293 ? 10.376 20.982 0.414 1.00 94.06 293 ASP A O 1
ATOM 2315 N N . THR A 1 294 ? 9.855 18.801 0.564 1.00 95.12 294 THR A N 1
ATOM 2316 C CA . THR A 1 294 ? 8.494 18.942 0.022 1.00 95.12 294 THR A CA 1
ATOM 2317 C C . THR A 1 294 ? 7.602 19.790 0.936 1.00 95.12 294 THR A C 1
ATOM 2319 O O . THR A 1 294 ? 6.815 20.606 0.455 1.00 95.12 294 THR A O 1
ATOM 2322 N N . ILE A 1 295 ? 7.724 19.652 2.262 1.00 94.00 295 ILE A N 1
ATOM 2323 C CA . ILE A 1 295 ? 7.002 20.485 3.238 1.00 94.00 295 ILE A CA 1
ATOM 2324 C C . ILE A 1 295 ? 7.406 21.951 3.081 1.00 94.00 295 ILE A C 1
ATOM 2326 O O . ILE A 1 295 ? 6.541 22.831 3.075 1.00 94.00 295 ILE A O 1
ATOM 2330 N N . LEU A 1 296 ? 8.708 22.228 2.965 1.00 95.06 296 LEU A N 1
ATOM 2331 C CA . LEU A 1 296 ? 9.220 23.585 2.788 1.00 95.06 296 LEU A CA 1
ATOM 2332 C C . LEU A 1 296 ? 8.697 24.207 1.488 1.00 95.06 296 LEU A C 1
ATOM 2334 O O . LEU A 1 296 ? 8.212 25.341 1.493 1.00 95.06 296 LEU A O 1
ATOM 2338 N N . GLU A 1 297 ? 8.751 23.453 0.391 1.00 95.31 297 GLU A N 1
ATOM 2339 C CA . GLU A 1 297 ? 8.242 23.874 -0.911 1.00 95.31 297 GLU A CA 1
ATOM 2340 C C . GLU A 1 297 ? 6.736 24.169 -0.865 1.00 95.31 297 GLU A C 1
ATOM 2342 O O . GLU A 1 297 ? 6.308 25.268 -1.226 1.00 95.31 297 GLU A O 1
ATOM 2347 N N . ARG A 1 298 ? 5.919 23.234 -0.365 1.00 95.44 298 ARG A N 1
ATOM 2348 C CA . ARG A 1 298 ? 4.462 23.417 -0.297 1.00 95.44 298 ARG A CA 1
ATOM 2349 C C . ARG A 1 298 ? 4.059 24.577 0.608 1.00 95.44 298 ARG A C 1
ATOM 2351 O O . ARG A 1 298 ? 3.133 25.304 0.259 1.00 95.44 298 ARG A O 1
ATOM 2358 N N . LYS A 1 299 ? 4.770 24.815 1.718 1.00 95.06 299 LYS A N 1
ATOM 2359 C CA . LYS A 1 299 ? 4.563 26.014 2.552 1.00 95.06 299 LYS A CA 1
ATOM 2360 C C . LYS A 1 299 ? 4.866 27.298 1.783 1.00 95.06 299 LYS A C 1
ATOM 2362 O O . LYS A 1 299 ? 4.093 28.248 1.869 1.00 95.06 299 LYS A O 1
ATOM 2367 N N . ARG A 1 300 ? 5.959 27.327 1.011 1.00 96.56 300 ARG A N 1
ATOM 2368 C CA . ARG A 1 300 ? 6.352 28.489 0.196 1.00 96.56 300 ARG A CA 1
ATOM 2369 C C . ARG A 1 300 ? 5.312 28.836 -0.873 1.00 96.56 300 ARG A C 1
ATOM 2371 O O . ARG A 1 300 ? 5.130 30.013 -1.164 1.00 96.56 300 ARG A O 1
ATOM 2378 N N . PHE A 1 301 ? 4.650 27.833 -1.444 1.00 95.25 301 PHE A N 1
ATOM 2379 C CA . PHE A 1 301 ? 3.619 28.013 -2.471 1.00 95.25 301 PHE A CA 1
ATOM 2380 C C . PHE A 1 301 ? 2.177 27.974 -1.939 1.00 95.25 301 PHE A C 1
ATOM 2382 O O . PHE A 1 301 ? 1.245 28.038 -2.734 1.00 95.25 301 PHE A O 1
ATOM 2389 N N . HIS A 1 302 ? 1.980 27.916 -0.616 1.00 93.69 302 HIS A N 1
ATOM 2390 C CA . HIS A 1 302 ? 0.661 27.880 0.034 1.00 93.69 302 HIS A CA 1
ATOM 2391 C C . HIS A 1 302 ? -0.222 26.679 -0.363 1.00 93.69 302 HIS A C 1
ATOM 2393 O O . HIS A 1 302 ? -1.437 26.804 -0.500 1.00 93.69 302 HIS A O 1
ATOM 2399 N N . TYR A 1 303 ? 0.391 25.504 -0.529 1.00 90.25 303 TYR A N 1
ATOM 2400 C CA . TYR A 1 303 ? -0.304 24.226 -0.745 1.00 90.25 303 TYR A CA 1
ATOM 2401 C C . TYR A 1 303 ? -0.512 23.407 0.542 1.00 90.25 303 TYR A C 1
ATOM 2403 O O . TYR A 1 303 ? -1.046 22.301 0.470 1.00 90.25 303 TYR A O 1
ATOM 2411 N N . LEU A 1 304 ? -0.071 23.928 1.693 1.00 86.56 304 LEU A N 1
ATOM 2412 C CA . LEU A 1 304 ? -0.206 23.335 3.030 1.00 86.56 304 LEU A CA 1
ATOM 2413 C C . LEU A 1 304 ? -0.982 24.253 3.971 1.00 86.56 304 LEU A C 1
ATOM 2415 O O . LEU A 1 304 ? -0.789 25.486 3.861 1.00 86.56 304 LEU A O 1
#

Foldseek 3Di:
DADAAAEAADPVVVVVVLVVCLVVLLAEEEEAELDPLVLVVVCVVCVVQPAQEQDVVDPVSVVVVLVRLVVRGSHYYGYYLCSLVRQCLSHSAAEYEALVDCSQFDDPDPPTDHSVVSNVVNGHHYYHHNQDDLCCCVVNVDDLPPDDPDPWAAEAEDALVCVLVVLVVFFFEEEEEADDDVVVLVVVCVSCVPAAEAEFDPPDAQDETDTRHYYYYYPRCLRRYQLPPHAEYEHNYLVVQVPPPDLCSLSVSLRVLLSRRVRYNYYYYHDPCCVDLSNVQSVDSGSSVSSVVSNVVCVVVVVD

Sequence (304 aa):
MTSATKLYQHTDQIIGPITQALSDRQGCVVLICPELAHVKQWCQRLAQYQPVVVEARRAVSVRTAFQALLQHQSTILVGTKRLALLPLTEAAVVIVIDPEDPAQQQWDQRPRYDVLTVAEQQGPVLCFSQAPLVEQVVRHQVDTSLLDDALLPEIVTLNPAALLDVIQRHDRIVLWHNRTEASLVKRLQKAFPDRPVVEVTSATKCVVPEPGSILIGTSAIFSRIPWDHVTAAVATSLDAQLAFPDYRSHEHTLQQLIQLRNRVTQLYMATYAPAHPVVQAVHQTYPAQWYSDTILERKRFHYL